Protein AF-0000000074056941 (afdb_homodimer)

InterPro domains:
  IPR025751 RsbT co-antagonist protein RsbRD, N-terminal domain [PF14361] (13-149)

Foldseek 3Di:
DDLLVLLVVCLVVLLVVLLVVLVVLDDCVCVVVVVCLVVCVPRLLSVLSSLLSNLLSCQLSVHDDDPVSNLVSLLSNLLVLLPDPDDLCSSLVSLCVSVVVCCVRRCVVCVVVVNNVSSVSSVVSSVVSSVSSVVSSVVSVVVVVVVVVVVVVVVVVVVVVVVVVVVVPPPVVD/DDLLVLLVVCLVVLLVVLLVVLVVLDDCVCVVVCVCLVVCVPRLLNVLSSLLSNLLSCQLSVHDDDPVSNLVSLLSNLLVLLPDPDDPCSSLVSLCVSVVVCCVRRCVVCVVVVNNVSSVSSVVSSVVSSVSSVVSSVVSVVVVVVVVVVVVVVVVVVVVVVVVVVVVPPPVVD

Solvent-accessible surface area (backbone atoms only — not comparable to full-atom values): 18714 Å² total; per-residue (Å²): 129,58,69,59,55,54,45,60,75,42,39,70,60,49,35,51,52,39,45,51,55,53,58,66,72,51,61,59,85,47,38,62,52,52,66,48,43,82,43,36,89,73,32,70,67,48,42,36,45,50,52,26,33,53,45,49,48,38,51,27,56,64,47,94,63,57,66,68,57,46,51,52,36,45,41,58,38,35,46,58,36,53,75,43,94,48,51,54,33,65,51,54,45,54,64,60,57,42,52,65,48,43,53,69,74,42,41,62,63,31,47,75,70,71,34,49,66,62,50,54,49,25,55,51,40,44,53,52,50,47,31,51,44,47,37,47,29,51,51,49,50,48,51,53,51,49,51,52,47,50,52,54,49,54,57,45,51,53,50,51,53,53,41,52,58,65,69,64,52,83,66,72,84,107,131,55,70,58,55,53,45,60,75,42,39,70,62,50,35,50,53,39,44,50,55,52,56,64,71,50,61,60,87,48,36,63,53,53,65,47,42,82,44,34,90,74,31,71,67,48,43,36,44,51,51,26,33,51,45,50,49,39,50,26,57,64,46,95,63,57,64,67,57,47,50,52,36,44,42,57,37,36,48,57,37,57,74,43,95,49,52,61,35,66,49,56,47,55,65,61,56,43,50,64,48,43,53,70,74,42,39,62,63,31,46,75,70,70,35,48,66,62,49,54,50,26,56,52,40,44,52,52,51,50,30,52,45,43,37,46,28,51,51,48,52,49,51,54,52,49,50,52,46,49,50,53,48,53,58,45,51,54,50,50,52,53,41,53,59,63,69,67,53,82,65,71,84,108

Nearest PDB structures (foldseek):
  7uwa-assembly1_h  TM=2.437E-01  e=2.218E+00  Citrus x limon
  8ipr-assembly2_D  TM=3.481E-01  e=8.243E+00  Mycolicibacterium smegmatis
  8ipr-assembly2_D  TM=3.407E-01  e=5.959E+00  Mycolicibacterium smegmatis
  7uwa-assembly1_h  TM=2.431E-01  e=2.883E+00  Citrus x limon

Organism: NCBI:txid44742

Secondary structure (DSSP, 8-state):
--HHHHHHHTHHHHHHHHHHHHHTTS-GGGHHHHHGGG-GGG-HHHHHHHHHHHHHHHHHHT----HHHHHHHHHHHHHHHHTTT--HHHHHGGGGGHHHHHHHHTHHHHHHTT-HHHHHHHHHHHHHHHHHHHHHHHHHHHHHHHHHHHHHHHHHHHHHHHHHHHHS-SGGG-/--HHHHHHHTHHHHHHHHHHHHHTTS-GGGHHHHHGGG-GGG-HHHHHHHHHHHHHHHHHTT----HHHHHHHHHHHHHHHHTSS--HHHHHGGGGGHHHHHHHHTHHHHHHTT-HHHHHHHHHHHHHHHHHHHHHHHHHHHHHHHHHHHHHHHHHHHHHHHHHHHHS-SGGG-

Radius of gyration: 26.07 Å; Cα contacts (8 Å, |Δi|>4): 289; chains: 2; bounding box: 62×93×64 Å

Structure (mmCIF, N/CA/C/O backbone):
data_AF-0000000074056941-model_v1
#
loop_
_entity.id
_entity.type
_entity.pdbx_description
1 polymer 'RsbT co-antagonist protein RsbRD N-terminal domain-containing protein'
#
loop_
_atom_site.group_PDB
_atom_site.id
_atom_site.type_symbol
_atom_site.label_atom_id
_atom_site.label_alt_id
_atom_site.label_comp_id
_atom_site.label_asym_id
_atom_site.label_entity_id
_atom_site.label_seq_id
_atom_site.pdbx_PDB_ins_code
_atom_site.Cartn_x
_atom_site.Cartn_y
_atom_site.Cartn_z
_atom_site.occupancy
_atom_site.B_iso_or_equiv
_atom_site.auth_seq_id
_atom_site.auth_comp_id
_atom_site.auth_asym_id
_atom_site.auth_atom_id
_atom_site.pdbx_PDB_model_num
ATOM 1 N N . MET A 1 1 ? -10.852 -21.828 -23.969 1 82.88 1 MET A N 1
ATOM 2 C CA . MET A 1 1 ? -11.047 -20.453 -23.531 1 82.88 1 MET A CA 1
ATOM 3 C C . MET A 1 1 ? -9.711 -19.781 -23.234 1 82.88 1 MET A C 1
ATOM 5 O O . MET A 1 1 ? -8.805 -20.406 -22.688 1 82.88 1 MET A O 1
ATOM 9 N N . ASN A 1 2 ? -9.578 -18.531 -23.812 1 91.25 2 ASN A N 1
ATOM 10 C CA . ASN A 1 2 ? -8.352 -17.828 -23.438 1 91.25 2 ASN A CA 1
ATOM 11 C C . ASN A 1 2 ? -8.477 -17.188 -22.062 1 91.25 2 ASN A C 1
ATOM 13 O O . ASN A 1 2 ? -9.539 -17.25 -21.438 1 91.25 2 ASN A O 1
ATOM 17 N N . ALA A 1 3 ? -7.461 -16.812 -21.5 1 95 3 ALA A N 1
ATOM 18 C CA . ALA A 1 3 ? -7.414 -16.312 -20.125 1 95 3 ALA A CA 1
ATOM 19 C C . ALA A 1 3 ? -8.445 -15.211 -19.891 1 95 3 ALA A C 1
ATOM 21 O O . ALA A 1 3 ? -9.148 -15.211 -18.891 1 95 3 ALA A O 1
ATOM 22 N N . GLN A 1 4 ? -8.602 -14.32 -20.859 1 94.75 4 GLN A N 1
ATOM 23 C CA . GLN A 1 4 ? -9.523 -13.203 -20.734 1 94.75 4 GLN A CA 1
ATOM 24 C C . GLN A 1 4 ? -10.969 -13.688 -20.625 1 94.75 4 GLN A C 1
ATOM 26 O O . GLN A 1 4 ? -11.766 -13.125 -19.859 1 94.75 4 GLN A O 1
ATOM 31 N N . GLU A 1 5 ? -11.273 -14.672 -21.406 1 96 5 GLU A N 1
ATOM 32 C CA . GLU A 1 5 ? -12.617 -15.242 -21.375 1 96 5 GLU A CA 1
ATOM 33 C C . GLU A 1 5 ? -12.914 -15.891 -20.016 1 96 5 GLU A C 1
ATOM 35 O O . GLU A 1 5 ? -14.031 -15.812 -19.516 1 96 5 GLU A O 1
ATOM 40 N N . ILE A 1 6 ? -11.906 -16.531 -19.469 1 97.19 6 ILE A N 1
ATOM 41 C CA . ILE A 1 6 ? -12.062 -17.156 -18.156 1 97.19 6 ILE A CA 1
ATOM 42 C C . ILE A 1 6 ? -12.305 -16.078 -17.109 1 97.19 6 ILE A C 1
ATOM 44 O O . ILE A 1 6 ? -13.219 -16.203 -16.281 1 97.19 6 ILE A O 1
ATOM 48 N N . PHE A 1 7 ? -11.531 -14.969 -17.156 1 98.12 7 PHE A N 1
ATOM 49 C CA . PHE A 1 7 ? -11.742 -13.852 -16.234 1 98.12 7 PHE A CA 1
ATOM 50 C C . PHE A 1 7 ? -13.141 -13.273 -16.406 1 98.12 7 PHE A C 1
ATOM 52 O O . PHE A 1 7 ? -13.836 -13.016 -15.414 1 98.12 7 PHE A O 1
ATOM 59 N N . ARG A 1 8 ? -13.578 -13.109 -17.641 1 97.19 8 ARG A N 1
ATOM 60 C CA . ARG A 1 8 ? -14.891 -12.523 -17.906 1 97.19 8 ARG A CA 1
ATOM 61 C C . ARG A 1 8 ? -16.016 -13.398 -17.359 1 97.19 8 ARG A C 1
ATOM 63 O O . ARG A 1 8 ? -16.984 -12.898 -16.812 1 97.19 8 ARG A O 1
ATOM 70 N N . SER A 1 9 ? -15.867 -14.703 -17.484 1 97.44 9 SER A N 1
ATOM 71 C CA . SER A 1 9 ? -16.922 -15.633 -17.078 1 97.44 9 SER A CA 1
ATOM 72 C C . SER A 1 9 ? -17.062 -15.672 -15.57 1 97.44 9 SER A C 1
ATOM 74 O O . SER A 1 9 ? -18.094 -16.125 -15.047 1 97.44 9 SER A O 1
ATOM 76 N N . ARG A 1 10 ? -16.016 -15.18 -14.82 1 97.88 10 ARG A N 1
ATOM 77 C CA . ARG A 1 10 ? -16.047 -15.266 -13.359 1 97.88 10 ARG A CA 1
ATOM 78 C C . ARG A 1 10 ? -16.281 -13.891 -12.742 1 97.88 10 ARG A C 1
ATOM 80 O O . ARG A 1 10 ? -16.328 -13.75 -11.516 1 97.88 10 ARG A O 1
ATOM 87 N N . LYS A 1 11 ? -16.531 -12.891 -13.555 1 97.88 11 LYS A N 1
ATOM 88 C CA . LYS A 1 11 ? -16.594 -11.508 -13.086 1 97.88 11 LYS A CA 1
ATOM 89 C C . LYS A 1 11 ? -17.703 -11.32 -12.062 1 97.88 11 LYS A C 1
ATOM 91 O O . LYS A 1 11 ? -17.469 -10.836 -10.953 1 97.88 11 LYS A O 1
ATOM 96 N N . ASN A 1 12 ? -18.906 -11.688 -12.414 1 97.81 12 ASN A N 1
ATOM 97 C CA . ASN A 1 12 ? -20.031 -11.438 -11.539 1 97.81 12 ASN A CA 1
ATOM 98 C C . ASN A 1 12 ? -19.844 -12.094 -10.172 1 97.81 12 ASN A C 1
ATOM 100 O O . ASN A 1 12 ? -20.141 -11.492 -9.141 1 97.81 12 ASN A O 1
ATOM 104 N N . ASP A 1 13 ? -19.344 -13.273 -10.219 1 97.94 13 ASP A N 1
ATOM 105 C CA . ASP A 1 13 ? -19.156 -14.023 -8.984 1 97.94 13 ASP A CA 1
ATOM 106 C C . ASP A 1 13 ? -18.078 -13.383 -8.117 1 97.94 13 ASP A C 1
ATOM 108 O O . ASP A 1 13 ? -18.297 -13.133 -6.926 1 97.94 13 ASP A O 1
ATOM 112 N N . VAL A 1 14 ? -16.891 -13.055 -8.688 1 98.25 14 VAL A N 1
ATOM 113 C CA . VAL A 1 14 ? -15.766 -12.5 -7.938 1 98.25 14 VAL A CA 1
ATOM 114 C C . VAL A 1 14 ? -16.109 -11.102 -7.441 1 98.25 14 VAL A C 1
ATOM 116 O O . VAL A 1 14 ? -15.812 -10.75 -6.297 1 98.25 14 VAL A O 1
ATOM 119 N N . VAL A 1 15 ? -16.812 -10.32 -8.258 1 98.06 15 VAL A N 1
ATOM 120 C CA . VAL A 1 15 ? -17.188 -8.961 -7.891 1 98.06 15 VAL A CA 1
ATOM 121 C C . VAL A 1 15 ? -18.172 -8.992 -6.723 1 98.06 15 VAL A C 1
ATOM 123 O O . VAL A 1 15 ? -18.047 -8.219 -5.766 1 98.06 15 VAL A O 1
ATOM 126 N N . ARG A 1 16 ? -19.141 -9.852 -6.773 1 97 16 ARG A N 1
ATOM 127 C CA . ARG A 1 16 ? -20.109 -9.992 -5.699 1 97 16 ARG A CA 1
ATOM 128 C C . ARG A 1 16 ? -19.438 -10.406 -4.398 1 97 16 ARG A C 1
ATOM 130 O O . ARG A 1 16 ? -19.656 -9.789 -3.352 1 97 16 ARG A O 1
ATOM 137 N N . LEU A 1 17 ? -18.578 -11.414 -4.441 1 97.44 17 LEU A N 1
ATOM 138 C CA . LEU A 1 17 ? -17.922 -11.953 -3.254 1 97.44 17 LEU A CA 1
ATOM 139 C C . LEU A 1 17 ? -16.969 -10.938 -2.652 1 97.44 17 LEU A C 1
ATOM 141 O O . LEU A 1 17 ? -16.859 -10.828 -1.43 1 97.44 17 LEU A O 1
ATOM 145 N N . TRP A 1 18 ? -16.281 -10.211 -3.486 1 97.88 18 TRP A N 1
ATOM 146 C CA . TRP A 1 18 ? -15.375 -9.18 -2.994 1 97.88 18 TRP A CA 1
ATOM 147 C C . TRP A 1 18 ? -16.141 -8.062 -2.301 1 97.88 18 TRP A C 1
ATOM 149 O O . TRP A 1 18 ? -15.742 -7.586 -1.238 1 97.88 18 TRP A O 1
ATOM 159 N N . THR A 1 19 ? -17.281 -7.645 -2.947 1 95.75 19 THR A N 1
ATOM 160 C CA . THR A 1 19 ? -18.109 -6.605 -2.355 1 95.75 19 THR A CA 1
ATOM 161 C C . THR A 1 19 ? -18.609 -7.031 -0.976 1 95.75 19 THR A C 1
ATOM 163 O O . THR A 1 19 ? -18.562 -6.246 -0.026 1 95.75 19 THR A O 1
ATOM 166 N N . GLU A 1 20 ? -18.984 -8.258 -0.867 1 93.44 20 GLU A N 1
ATOM 167 C CA . GLU A 1 20 ? -19.438 -8.797 0.412 1 93.44 20 GLU A CA 1
ATOM 168 C C . GLU A 1 20 ? -18.297 -8.828 1.429 1 93.44 20 GLU A C 1
ATOM 170 O O . GLU A 1 20 ? -18.5 -8.531 2.607 1 93.44 20 GLU A O 1
ATOM 175 N N . ALA A 1 21 ? -17.094 -9.211 0.991 1 94.75 21 ALA A N 1
ATOM 176 C CA . ALA A 1 21 ? -15.93 -9.234 1.868 1 94.75 21 ALA A CA 1
ATOM 177 C C . ALA A 1 21 ? -15.609 -7.84 2.391 1 94.75 21 ALA A C 1
ATOM 179 O O . ALA A 1 21 ? -15.273 -7.672 3.564 1 94.75 21 ALA A O 1
ATOM 180 N N . VAL A 1 22 ? -15.742 -6.824 1.522 1 94.5 22 VAL A N 1
ATOM 181 C CA . VAL A 1 22 ? -15.477 -5.441 1.91 1 94.5 22 VAL A CA 1
ATOM 182 C C . VAL A 1 22 ? -16.516 -4.98 2.93 1 94.5 22 VAL A C 1
ATOM 184 O O . VAL A 1 22 ? -16.172 -4.355 3.936 1 94.5 22 VAL A O 1
ATOM 187 N N . TYR A 1 23 ? -17.781 -5.34 2.684 1 89.31 23 TYR A N 1
ATOM 188 C CA . TYR A 1 23 ? -18.844 -4.973 3.613 1 89.31 23 TYR A CA 1
ATOM 189 C C . TYR A 1 23 ? -18.578 -5.559 4.996 1 89.31 23 TYR A C 1
ATOM 191 O O . TYR A 1 23 ? -18.891 -4.938 6.012 1 89.31 23 TYR A O 1
ATOM 199 N N . SER A 1 24 ? -18 -6.672 5.031 1 90.12 24 SER A N 1
ATOM 200 C CA . SER A 1 24 ? -17.766 -7.379 6.289 1 90.12 24 SER A CA 1
ATOM 201 C C . SER A 1 24 ? -16.688 -6.707 7.117 1 90.12 24 SER A C 1
ATOM 203 O O . SER A 1 24 ? -16.484 -7.043 8.289 1 90.12 24 SER A O 1
ATOM 205 N N . THR A 1 25 ? -15.938 -5.793 6.562 1 90.19 25 THR A N 1
ATOM 206 C CA . THR A 1 25 ? -14.898 -5.094 7.305 1 90.19 25 THR A CA 1
ATOM 207 C C . THR A 1 25 ? -15.492 -3.977 8.156 1 90.19 25 THR A C 1
ATOM 209 O O . THR A 1 25 ? -14.82 -3.436 9.039 1 90.19 25 THR A O 1
ATOM 212 N N . TYR A 1 26 ? -16.703 -3.594 7.883 1 82.75 26 TYR A N 1
ATOM 213 C CA . TYR A 1 26 ? -17.359 -2.551 8.656 1 82.75 26 TYR A CA 1
ATOM 214 C C . TYR A 1 26 ? -18 -3.123 9.922 1 82.75 26 TYR A C 1
ATOM 216 O O . TYR A 1 26 ? -18.531 -4.238 9.906 1 82.75 26 TYR A O 1
ATOM 224 N N . PRO A 1 27 ? -17.75 -2.316 11.094 1 74.81 27 PRO A N 1
ATOM 225 C CA . PRO A 1 27 ? -18.344 -2.799 12.344 1 74.81 27 PRO A CA 1
ATOM 226 C C . PRO A 1 27 ? -19.844 -3.018 12.242 1 74.81 27 PRO A C 1
ATOM 228 O O . PRO A 1 27 ? -20.516 -2.406 11.398 1 74.81 27 PRO A O 1
ATOM 231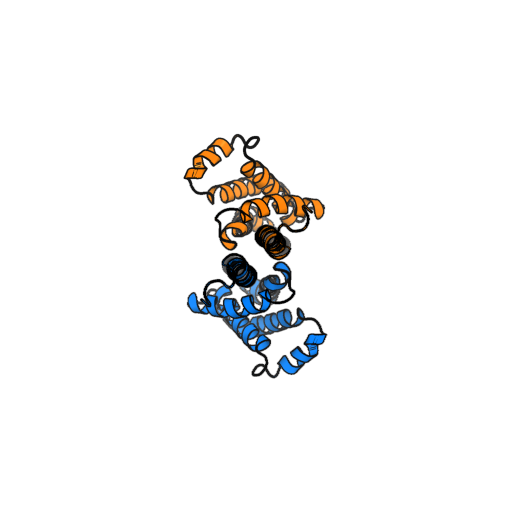 N N . PHE A 1 28 ? -20.281 -4.031 12.977 1 61.84 28 PHE A N 1
ATOM 232 C CA . PHE A 1 28 ? -21.641 -4.535 13.031 1 61.84 28 PHE A CA 1
ATOM 233 C C . PHE A 1 28 ? -22.641 -3.387 13.18 1 61.84 28 PHE A C 1
ATOM 235 O O . PHE A 1 28 ? -23.719 -3.404 12.578 1 61.84 28 PHE A O 1
ATOM 242 N N . GLU A 1 29 ? -22.312 -2.564 14.109 1 56.53 29 GLU A N 1
ATOM 243 C CA . GLU A 1 29 ? -23.281 -1.48 14.258 1 56.53 29 GLU A CA 1
ATOM 244 C C . GLU A 1 29 ? -23.594 -0.842 12.914 1 56.53 29 GLU A C 1
ATOM 246 O O . GLU A 1 29 ? -24.703 -0.327 12.711 1 56.53 29 GLU A O 1
ATOM 251 N N . THR A 1 30 ? -22.719 -1.033 12.07 1 53.66 30 THR A N 1
ATOM 252 C CA . THR A 1 30 ? -22.969 -0.611 10.695 1 53.66 30 THR A CA 1
ATOM 253 C C . THR A 1 30 ? -23.75 -1.676 9.938 1 53.66 30 THR A C 1
ATOM 255 O O . THR A 1 30 ? -24.062 -1.498 8.758 1 53.66 30 THR A O 1
ATOM 258 N N . THR A 1 31 ? -23.844 -2.814 10.656 1 51.53 31 THR A N 1
ATOM 259 C CA . THR A 1 31 ? -24.625 -3.934 10.148 1 51.53 31 THR A CA 1
ATOM 260 C C . THR A 1 31 ? -26.016 -3.471 9.727 1 51.53 31 THR A C 1
ATOM 262 O O . THR A 1 31 ? -26.562 -3.949 8.727 1 51.53 31 THR A O 1
ATOM 265 N N . GLY A 1 32 ? -26.562 -2.691 10.68 1 52.38 32 GLY A N 1
ATOM 266 C CA . GLY A 1 32 ? -27.797 -2.129 10.156 1 52.38 32 GLY A CA 1
ATOM 267 C C . GLY A 1 32 ? -27.656 -1.573 8.758 1 52.38 32 GLY A C 1
ATOM 268 O O . GLY A 1 32 ? -28.547 -1.716 7.926 1 52.38 32 GLY A O 1
ATOM 269 N N . PHE A 1 33 ? -26.609 -0.952 8.664 1 52.03 33 PHE A N 1
ATOM 270 C CA . PHE A 1 33 ? -26.281 -0.356 7.375 1 52.03 33 PHE A CA 1
ATOM 271 C C . PHE A 1 33 ? -26.297 -1.409 6.273 1 52.03 33 PHE A C 1
ATOM 273 O O . PHE A 1 33 ? -26.859 -1.187 5.203 1 52.03 33 PHE A O 1
ATOM 280 N N . LEU A 1 34 ? -25.641 -2.582 6.543 1 53.38 34 LEU A N 1
ATOM 281 C CA . LEU A 1 34 ? -25.516 -3.627 5.535 1 53.38 34 LEU A CA 1
ATOM 282 C C . LEU A 1 34 ? -26.875 -4.234 5.203 1 53.38 34 LEU A C 1
ATOM 284 O O . LEU A 1 34 ? -27.094 -4.672 4.074 1 53.38 34 LEU A O 1
ATOM 288 N N . ARG A 1 35 ? -27.625 -4.25 6.211 1 52.44 35 ARG A N 1
ATOM 289 C CA . ARG A 1 35 ? -28.984 -4.699 5.949 1 52.44 35 ARG A CA 1
ATOM 290 C C . ARG A 1 35 ? -29.672 -3.795 4.926 1 52.44 35 ARG A C 1
ATOM 292 O O . ARG A 1 35 ? -30.5 -4.258 4.137 1 52.44 35 ARG A O 1
ATOM 299 N N . THR A 1 36 ? -29.391 -2.535 5.129 1 51.84 36 THR A N 1
ATOM 300 C CA . THR A 1 36 ? -29.969 -1.641 4.133 1 51.84 36 THR A CA 1
ATOM 301 C C . THR A 1 36 ? -29.203 -1.726 2.818 1 51.84 36 THR A C 1
ATOM 303 O O . THR A 1 36 ? -29.516 -1.016 1.861 1 51.84 36 THR A O 1
ATOM 306 N N . LYS A 1 37 ? -28.156 -2.529 2.785 1 53 37 LYS A N 1
ATOM 307 C CA . LYS A 1 37 ? -27.219 -2.832 1.717 1 53 37 LYS A CA 1
ATOM 308 C C . LYS A 1 37 ? -27.938 -3.219 0.432 1 53 37 LYS A C 1
ATOM 310 O O . LYS A 1 37 ? -27.438 -2.969 -0.668 1 53 37 LYS A O 1
ATOM 315 N N . GLN A 1 38 ? -29.016 -3.941 0.673 1 52.5 38 GLN A N 1
ATOM 316 C CA . GLN A 1 38 ? -29.812 -4.355 -0.482 1 52.5 38 GLN A CA 1
ATOM 317 C C . GLN A 1 38 ? -30.453 -3.154 -1.17 1 52.5 38 GLN A C 1
ATOM 319 O O . GLN A 1 38 ? -30.906 -3.254 -2.312 1 52.5 38 GLN A O 1
ATOM 324 N N . ASP A 1 39 ? -30.469 -2.027 -0.376 1 51.78 39 ASP A N 1
ATOM 325 C CA . ASP A 1 39 ? -30.984 -0.842 -1.042 1 51.78 39 ASP A CA 1
ATOM 326 C C . ASP A 1 39 ? -29.859 0.044 -1.566 1 51.78 39 ASP A C 1
ATOM 328 O O . ASP A 1 39 ? -29.547 1.079 -0.974 1 51.78 39 ASP A O 1
ATOM 332 N N . ALA A 1 40 ? -28.984 -0.445 -2.314 1 52.78 40 ALA A N 1
ATOM 333 C CA . ALA A 1 40 ? -27.781 0.127 -2.904 1 52.78 40 ALA A CA 1
ATOM 334 C C . ALA A 1 40 ? -28 1.577 -3.322 1 52.78 40 ALA A C 1
ATOM 336 O O . ALA A 1 40 ? -27.094 2.398 -3.266 1 52.78 40 ALA A O 1
ATOM 337 N N . PHE A 1 41 ? -29.219 1.833 -3.689 1 57.72 41 PHE A N 1
ATOM 338 C CA . PHE A 1 41 ? -29.484 3.158 -4.238 1 57.72 41 PHE A CA 1
ATOM 339 C C . PHE A 1 41 ? -29.5 4.207 -3.135 1 57.72 41 PHE A C 1
ATOM 341 O O . PHE A 1 41 ? -29.281 5.391 -3.395 1 57.72 41 PHE A O 1
ATOM 348 N N . GLY A 1 42 ? -29.484 3.67 -2.008 1 63 42 GLY A N 1
ATOM 349 C CA . GLY A 1 42 ? -29.594 4.676 -0.965 1 63 42 GLY A CA 1
ATOM 350 C C . GLY A 1 42 ? -28.375 4.758 -0.082 1 63 42 GLY A C 1
ATOM 351 O O . GLY A 1 42 ? -28.266 5.652 0.76 1 63 42 GLY A O 1
ATOM 352 N N . ASN A 1 43 ? -27.469 3.934 -0.341 1 74.31 43 ASN A N 1
ATOM 353 C CA . ASN A 1 43 ? -26.312 3.947 0.541 1 74.31 43 ASN A CA 1
ATOM 354 C C . ASN A 1 43 ? -25.031 4.258 -0.226 1 74.31 43 ASN A C 1
ATOM 356 O O . ASN A 1 43 ? -24.531 3.414 -0.971 1 74.31 43 ASN A O 1
ATOM 360 N N . PRO A 1 44 ? -24.531 5.477 -0.097 1 77.44 44 PRO A N 1
ATOM 361 C CA . PRO A 1 44 ? -23.344 5.91 -0.83 1 77.44 44 PRO A CA 1
ATOM 362 C C . PRO A 1 44 ? -22.172 4.945 -0.666 1 77.44 44 PRO A C 1
ATOM 364 O O . PRO A 1 44 ? -21.422 4.711 -1.619 1 77.44 44 PRO A O 1
ATOM 367 N N . VAL A 1 45 ? -22.031 4.32 0.413 1 81.12 45 VAL A N 1
ATOM 368 C CA . VAL A 1 45 ? -20.953 3.373 0.662 1 81.12 45 VAL A CA 1
ATOM 369 C C . VAL A 1 45 ? -21.125 2.137 -0.216 1 81.12 45 VAL A C 1
ATOM 371 O O . VAL A 1 45 ? -20.172 1.659 -0.832 1 81.12 45 VAL A O 1
ATOM 374 N N . ALA A 1 46 ? -22.344 1.723 -0.275 1 82.75 46 ALA A N 1
ATOM 375 C CA . ALA A 1 46 ? -22.656 0.537 -1.072 1 82.75 46 ALA A CA 1
ATOM 376 C C . ALA A 1 46 ? -22.422 0.801 -2.557 1 82.75 46 ALA A C 1
ATOM 378 O O . ALA A 1 46 ? -21.812 -0.013 -3.254 1 82.75 46 ALA A O 1
ATOM 379 N N . ASN A 1 47 ? -22.875 1.939 -3.014 1 86.12 47 ASN A N 1
ATOM 380 C CA . ASN A 1 47 ? -22.75 2.285 -4.426 1 86.12 47 ASN A CA 1
ATOM 381 C C . ASN A 1 47 ? -21.281 2.457 -4.82 1 86.12 47 ASN A C 1
ATOM 383 O O . ASN A 1 47 ? -20.844 1.946 -5.855 1 86.12 47 ASN A O 1
ATOM 387 N N . MET A 1 48 ? -20.531 3.129 -4.035 1 88.88 48 MET A N 1
ATOM 388 C CA . MET A 1 48 ? -19.125 3.383 -4.332 1 88.88 48 MET A CA 1
ATOM 389 C C . MET A 1 48 ? -18.312 2.09 -4.281 1 88.88 48 MET A C 1
ATOM 391 O O . MET A 1 48 ? -17.391 1.896 -5.078 1 88.88 48 MET A O 1
ATOM 395 N N . THR A 1 49 ? -18.703 1.21 -3.348 1 92 49 THR A N 1
ATOM 396 C CA . THR A 1 49 ? -18 -0.064 -3.227 1 92 49 THR A CA 1
ATOM 397 C C . THR A 1 49 ? -18.266 -0.943 -4.445 1 92 49 THR A C 1
ATOM 399 O O . THR A 1 49 ? -17.328 -1.531 -5.008 1 92 49 THR A O 1
ATOM 402 N N . LYS A 1 50 ? -19.516 -0.984 -4.871 1 91.69 50 LYS A N 1
ATOM 403 C CA . LYS A 1 50 ? -19.891 -1.793 -6.031 1 91.69 50 LYS A CA 1
ATOM 404 C C . LYS A 1 50 ? -19.219 -1.27 -7.301 1 91.69 50 LYS A C 1
ATOM 406 O O . LYS A 1 50 ? -18.703 -2.049 -8.109 1 91.69 50 LYS A O 1
ATOM 411 N N . GLU A 1 51 ? -19.25 0.011 -7.422 1 92.88 51 GLU A N 1
ATOM 412 C CA . GLU A 1 51 ? -18.578 0.623 -8.57 1 92.88 51 GLU A CA 1
ATOM 413 C C . GLU A 1 51 ? -17.094 0.314 -8.562 1 92.88 51 GLU A C 1
ATOM 415 O O . GLU A 1 51 ? -16.516 -0.038 -9.602 1 92.88 51 GLU A O 1
ATOM 420 N N . ALA A 1 52 ? -16.453 0.46 -7.48 1 95.44 52 ALA A N 1
ATOM 421 C CA . ALA A 1 52 ? -15.031 0.169 -7.344 1 95.44 52 ALA A CA 1
ATOM 422 C C . ALA A 1 52 ? -14.742 -1.302 -7.633 1 95.44 52 ALA A C 1
ATOM 424 O O . ALA A 1 52 ? -13.758 -1.627 -8.297 1 95.44 52 ALA A O 1
ATOM 425 N N . ALA A 1 53 ? -15.633 -2.168 -7.199 1 96.75 53 ALA A N 1
ATOM 426 C CA . ALA A 1 53 ? -15.438 -3.605 -7.367 1 96.75 53 ALA A CA 1
ATOM 427 C C . ALA A 1 53 ? -15.375 -3.98 -8.844 1 96.75 53 ALA A C 1
ATOM 429 O O . ALA A 1 53 ? -14.469 -4.707 -9.273 1 96.75 53 ALA A O 1
ATOM 430 N N . GLY A 1 54 ? -16.328 -3.512 -9.594 1 96.38 54 GLY A N 1
ATOM 431 C CA . GLY A 1 54 ? -16.359 -3.811 -11.023 1 96.38 54 GLY A CA 1
ATOM 432 C C . GLY A 1 54 ? -15.148 -3.285 -11.766 1 96.38 54 GLY A C 1
ATOM 433 O O . GLY A 1 54 ? -14.547 -4.004 -12.562 1 96.38 54 GLY A O 1
ATOM 434 N N . THR A 1 55 ? -14.828 -2.09 -11.477 1 96 55 THR A N 1
ATOM 435 C CA . THR A 1 55 ? -13.711 -1.439 -12.156 1 96 55 THR A CA 1
ATOM 436 C C . THR A 1 55 ? -12.391 -2.092 -11.766 1 96 55 THR A C 1
ATOM 438 O O . THR A 1 55 ? -11.523 -2.309 -12.609 1 96 55 THR A O 1
ATOM 441 N N . LEU A 1 56 ? -12.227 -2.375 -10.508 1 96.75 56 LEU A N 1
ATOM 442 C CA . LEU A 1 56 ? -11.039 -3.057 -10.008 1 96.75 56 LEU A CA 1
ATOM 443 C C . LEU A 1 56 ? -10.867 -4.41 -10.688 1 96.75 56 LEU A C 1
ATOM 445 O O . LEU A 1 56 ? -9.773 -4.734 -11.164 1 96.75 56 LEU A O 1
ATOM 449 N N . TYR A 1 57 ? -11.961 -5.156 -10.758 1 98.12 57 TYR A N 1
ATOM 450 C CA . TYR A 1 57 ? -11.898 -6.484 -11.367 1 98.12 57 TYR A CA 1
ATOM 451 C C . TYR A 1 57 ? -11.5 -6.391 -12.836 1 98.12 57 TYR A C 1
ATOM 453 O O . TYR A 1 57 ? -10.664 -7.156 -13.312 1 98.12 57 TYR A O 1
ATOM 461 N N . ASP A 1 58 ? -12.117 -5.465 -13.531 1 97.62 58 ASP A N 1
ATOM 462 C CA . ASP A 1 58 ? -11.812 -5.305 -14.953 1 97.62 58 ASP A CA 1
ATOM 463 C C . ASP A 1 58 ? -10.336 -4.969 -15.164 1 97.62 58 ASP A C 1
ATOM 465 O O . ASP A 1 58 ? -9.695 -5.516 -16.062 1 97.62 58 ASP A O 1
ATOM 469 N N . ALA A 1 59 ? -9.828 -4.098 -14.352 1 96.81 59 ALA A N 1
ATOM 470 C CA . ALA A 1 59 ? -8.414 -3.727 -14.445 1 96.81 59 ALA A CA 1
ATOM 471 C C . ALA A 1 59 ? -7.516 -4.918 -14.141 1 96.81 59 ALA A C 1
ATOM 473 O O . ALA A 1 59 ? -6.539 -5.168 -14.852 1 96.81 59 ALA A O 1
ATOM 474 N N . VAL A 1 60 ? -7.875 -5.68 -13.125 1 97.56 60 VAL A N 1
ATOM 475 C CA . VAL A 1 60 ? -7.109 -6.855 -12.727 1 97.56 60 VAL A CA 1
ATOM 476 C C . VAL A 1 60 ? -7.129 -7.891 -13.844 1 97.56 60 VAL A C 1
ATOM 478 O O . VAL A 1 60 ? -6.113 -8.531 -14.133 1 97.56 60 VAL A O 1
ATOM 481 N N . ALA A 1 61 ? -8.273 -8.008 -14.516 1 97.5 61 ALA A N 1
ATOM 482 C CA . ALA A 1 61 ? -8.477 -8.992 -15.578 1 97.5 61 ALA A CA 1
ATOM 483 C C . ALA A 1 61 ? -7.773 -8.57 -16.859 1 97.5 61 ALA A C 1
ATOM 485 O O . ALA A 1 61 ? -7.695 -9.344 -17.812 1 97.5 61 ALA A O 1
ATOM 486 N N . GLY A 1 62 ? -7.289 -7.363 -16.891 1 95.44 62 GLY A N 1
ATOM 487 C CA . GLY A 1 62 ? -6.574 -6.891 -18.062 1 95.44 62 GLY A CA 1
ATOM 488 C C . GLY A 1 62 ? -7.488 -6.34 -19.125 1 95.44 62 GLY A C 1
ATOM 489 O O . GLY A 1 62 ? -7.121 -6.301 -20.312 1 95.44 62 GLY A O 1
ATOM 490 N N . GLU A 1 63 ? -8.68 -5.992 -18.688 1 94 63 GLU A N 1
ATOM 491 C CA . GLU A 1 63 ? -9.586 -5.348 -19.625 1 94 63 GLU A CA 1
ATOM 492 C C . GLU A 1 63 ? -9.102 -3.949 -20 1 94 63 GLU A C 1
ATOM 494 O O . GLU A 1 63 ? -8.398 -3.307 -19.203 1 94 63 GLU A O 1
ATOM 499 N N . GLU A 1 64 ? -9.43 -3.607 -21.188 1 89.69 64 GLU A N 1
ATOM 500 C CA . GLU A 1 64 ? -9.094 -2.248 -21.609 1 89.69 64 GLU A CA 1
ATOM 501 C C . GLU A 1 64 ? -10.055 -1.231 -20.984 1 89.69 64 GLU A C 1
ATOM 503 O O . GLU A 1 64 ? -11.148 -1.01 -21.516 1 89.69 64 GLU A O 1
ATOM 508 N N . VAL A 1 65 ? -9.688 -0.751 -19.875 1 87.56 65 VAL A N 1
ATOM 509 C CA . VAL A 1 65 ? -10.445 0.295 -19.203 1 87.56 65 VAL A CA 1
ATOM 510 C C . VAL A 1 65 ? -9.656 1.602 -19.219 1 87.56 65 VAL A C 1
ATOM 512 O O . VAL A 1 65 ? -8.43 1.594 -19.094 1 87.56 65 VAL A O 1
ATOM 515 N N . GLU A 1 66 ? -10.359 2.654 -19.5 1 90.62 66 GLU A N 1
ATOM 516 C CA . GLU A 1 66 ? -9.711 3.961 -19.453 1 90.62 66 GLU A CA 1
ATOM 517 C C . GLU A 1 66 ? -9.109 4.223 -18.078 1 90.62 66 GLU A C 1
ATOM 519 O O . GLU A 1 66 ? -9.773 4.043 -17.047 1 90.62 66 GLU A O 1
ATOM 524 N N . VAL A 1 67 ? -7.891 4.617 -18.109 1 87.19 67 VAL A N 1
ATOM 525 C CA . VAL A 1 67 ? -7.148 4.871 -16.875 1 87.19 67 VAL A CA 1
ATOM 526 C C . VAL A 1 67 ? -7.914 5.863 -16 1 87.19 67 VAL A C 1
ATOM 528 O O . VAL A 1 67 ? -8 5.688 -14.781 1 87.19 67 VAL A O 1
ATOM 531 N N . ALA A 1 68 ? -8.461 6.867 -16.672 1 90.88 68 ALA A N 1
ATOM 532 C CA . ALA A 1 68 ? -9.219 7.887 -15.938 1 90.88 68 ALA A CA 1
ATOM 533 C C . ALA A 1 68 ? -10.422 7.273 -15.227 1 90.88 68 ALA A C 1
ATOM 535 O O . ALA A 1 68 ? -10.766 7.688 -14.117 1 90.88 68 ALA A O 1
ATOM 536 N N . THR A 1 69 ? -11.031 6.324 -15.898 1 91.62 69 THR A N 1
ATOM 537 C CA . THR A 1 69 ? -12.188 5.656 -15.312 1 91.62 69 THR A CA 1
ATOM 538 C C . THR A 1 69 ? -11.781 4.852 -14.086 1 91.62 69 THR A C 1
ATOM 540 O O . THR A 1 69 ? -12.453 4.906 -13.047 1 91.62 69 THR A O 1
ATOM 543 N N . VAL A 1 70 ? -10.734 4.133 -14.156 1 92.69 70 VAL A N 1
ATOM 544 C CA . VAL A 1 70 ? -10.227 3.334 -13.047 1 92.69 70 VAL A CA 1
ATOM 545 C C . VAL A 1 70 ? -9.859 4.246 -11.883 1 92.69 70 VAL A C 1
ATOM 547 O O . VAL A 1 70 ? -10.281 4.016 -10.742 1 92.69 70 VAL A O 1
ATOM 550 N N . LYS A 1 71 ? -9.141 5.285 -12.188 1 93.56 71 LYS A N 1
ATOM 551 C CA . LYS A 1 71 ? -8.688 6.223 -11.164 1 93.56 71 LYS A CA 1
ATOM 552 C C . LYS A 1 71 ? -9.867 6.863 -10.445 1 93.56 71 LYS A C 1
ATOM 554 O O . LYS A 1 71 ? -9.875 6.957 -9.219 1 93.56 71 LYS A O 1
ATOM 559 N N . ASN A 1 72 ? -10.891 7.277 -11.227 1 94.44 72 ASN A N 1
ATOM 560 C CA . ASN A 1 72 ? -12.047 7.945 -10.633 1 94.44 72 ASN A CA 1
ATOM 561 C C . ASN A 1 72 ? -12.812 7.016 -9.703 1 94.44 72 ASN A C 1
ATOM 563 O O . ASN A 1 72 ? -13.227 7.422 -8.609 1 94.44 72 ASN A O 1
ATOM 567 N N . ALA A 1 73 ? -13.047 5.828 -10.164 1 94 73 ALA A N 1
ATOM 568 C CA . ALA A 1 73 ? -13.766 4.859 -9.344 1 94 73 ALA A CA 1
ATOM 569 C C . ALA A 1 73 ? -13 4.555 -8.062 1 94 73 ALA A C 1
ATOM 571 O O . ALA A 1 73 ? -13.586 4.527 -6.973 1 94 73 ALA A O 1
ATOM 572 N N . LEU A 1 74 ? -11.711 4.383 -8.164 1 96 74 LEU A N 1
ATOM 573 C CA . LEU A 1 74 ? -10.883 4.082 -7.004 1 96 74 LEU A CA 1
ATOM 574 C C . LEU A 1 74 ? -10.789 5.285 -6.074 1 96 74 LEU A C 1
ATOM 576 O O . LEU A 1 74 ? -10.781 5.133 -4.852 1 96 74 LEU A O 1
ATOM 580 N N . GLU A 1 75 ? -10.75 6.418 -6.684 1 96.81 75 GLU A N 1
ATOM 581 C CA . GLU A 1 75 ? -10.617 7.633 -5.887 1 96.81 75 GLU A CA 1
ATOM 582 C C . GLU A 1 75 ? -11.812 7.816 -4.953 1 96.81 75 GLU A C 1
ATOM 584 O O . GLU A 1 75 ? -11.641 8.102 -3.768 1 96.81 75 GLU A O 1
ATOM 589 N N . ARG A 1 76 ? -12.984 7.66 -5.441 1 94.69 76 ARG A N 1
ATOM 590 C CA . ARG A 1 76 ? -14.18 7.816 -4.625 1 94.69 76 ARG A CA 1
ATOM 591 C C . ARG A 1 76 ? -14.211 6.793 -3.494 1 94.69 76 ARG A C 1
ATOM 593 O O . ARG A 1 76 ? -14.508 7.137 -2.348 1 94.69 76 ARG A O 1
ATOM 600 N N . PHE A 1 77 ? -13.906 5.645 -3.814 1 95.62 77 PHE A N 1
ATOM 601 C CA . PHE A 1 77 ? -13.93 4.551 -2.852 1 95.62 77 PHE A CA 1
ATOM 602 C C . PHE A 1 77 ? -12.844 4.738 -1.799 1 95.62 77 PHE A C 1
ATOM 604 O O . PHE A 1 77 ? -13.109 4.625 -0.6 1 95.62 77 PHE A O 1
ATOM 611 N N . VAL A 1 78 ? -11.578 5.086 -2.189 1 96.81 78 VAL A N 1
ATOM 612 C CA . VAL A 1 78 ? -10.422 5.188 -1.306 1 96.81 78 VAL A CA 1
ATOM 613 C C . VAL A 1 78 ? -10.555 6.414 -0.411 1 96.81 78 VAL A C 1
ATOM 615 O O . VAL A 1 78 ? -10.227 6.367 0.776 1 96.81 78 VAL A O 1
ATOM 618 N N . LYS A 1 79 ? -11.078 7.516 -0.985 1 94.81 79 LYS A N 1
ATOM 619 C CA . LYS A 1 79 ? -11.25 8.727 -0.192 1 94.81 79 LYS A CA 1
ATOM 620 C C . LYS A 1 79 ? -12.281 8.516 0.918 1 94.81 79 LYS A C 1
ATOM 622 O O . LYS A 1 79 ? -12.125 9.039 2.023 1 94.81 79 LYS A O 1
ATOM 627 N N . LEU A 1 80 ? -13.281 7.777 0.583 1 90.75 80 LEU A N 1
ATOM 628 C CA . LEU A 1 80 ? -14.266 7.426 1.602 1 90.75 80 LEU A CA 1
ATOM 629 C C . LEU A 1 80 ? -13.617 6.648 2.74 1 90.75 80 LEU A C 1
ATOM 631 O O . LEU A 1 80 ? -13.883 6.922 3.914 1 90.75 80 LEU A O 1
ATOM 635 N N . ARG A 1 81 ? -12.758 5.754 2.447 1 90.81 81 ARG A N 1
ATOM 636 C CA . ARG A 1 81 ? -12.109 4.926 3.461 1 90.81 81 ARG A CA 1
ATOM 637 C C . ARG A 1 81 ? -11.031 5.707 4.199 1 90.81 81 ARG A C 1
ATOM 639 O O . ARG A 1 81 ? -10.734 5.422 5.359 1 90.81 81 ARG A O 1
ATOM 646 N N . ALA A 1 82 ? -10.469 6.703 3.531 1 92.56 82 ALA A N 1
ATOM 647 C CA . ALA A 1 82 ? -9.391 7.5 4.109 1 92.56 82 ALA A CA 1
ATOM 648 C C . ALA A 1 82 ? -9.906 8.383 5.242 1 92.56 82 ALA A C 1
ATOM 650 O O . ALA A 1 82 ? -9.133 8.828 6.098 1 92.56 82 ALA A O 1
ATOM 651 N N . VAL A 1 83 ? -11.18 8.695 5.246 1 87.88 83 VAL A N 1
ATOM 652 C CA . VAL A 1 83 ? -11.719 9.617 6.246 1 87.88 83 VAL A CA 1
ATOM 653 C C . VAL A 1 83 ? -12.328 8.828 7.402 1 87.88 83 VAL A C 1
ATOM 655 O O . VAL A 1 83 ? -12.727 9.406 8.414 1 87.88 83 VAL A O 1
ATOM 658 N N . GLN A 1 84 ? -12.25 7.574 7.184 1 84.31 84 GLN A N 1
ATOM 659 C CA . GLN A 1 84 ? -12.789 6.711 8.234 1 84.31 84 GLN A CA 1
ATOM 660 C C . GLN A 1 84 ? -11.703 6.328 9.234 1 84.31 84 GLN A C 1
ATOM 662 O O . GLN A 1 84 ? -10.562 6.789 9.133 1 84.31 84 GLN A O 1
ATOM 667 N N . THR A 1 85 ? -12.047 5.559 10.234 1 83.75 85 THR A N 1
ATOM 668 C CA . THR A 1 85 ? -11.148 5.238 11.336 1 83.75 85 THR A CA 1
ATOM 669 C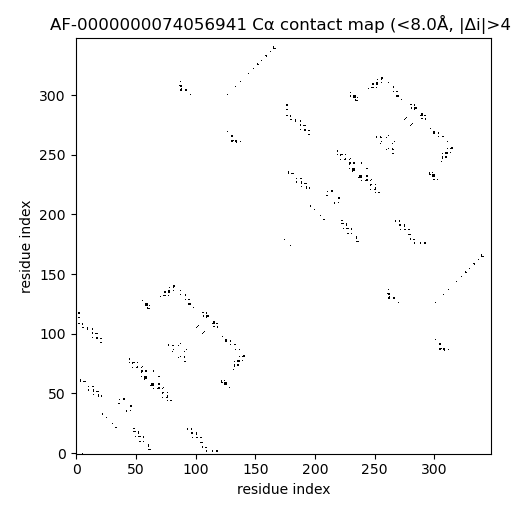 C . THR A 1 85 ? -10.273 4.039 10.984 1 83.75 85 THR A C 1
ATOM 671 O O . THR A 1 85 ? -9.664 3.43 11.867 1 83.75 85 THR A O 1
ATOM 674 N N . PHE A 1 86 ? -10.133 3.729 9.766 1 89.94 86 PHE A N 1
ATOM 675 C CA . PHE A 1 86 ? -9.273 2.633 9.328 1 89.94 86 PHE A CA 1
ATOM 676 C C . PHE A 1 86 ? -7.828 3.092 9.219 1 89.94 86 PHE A C 1
ATOM 678 O O . PHE A 1 86 ? -7.555 4.203 8.766 1 89.94 86 PHE A O 1
ATOM 685 N N . THR A 1 87 ? -6.961 2.193 9.703 1 94.81 87 THR A N 1
ATOM 686 C CA . THR A 1 87 ? -5.566 2.381 9.305 1 94.81 87 THR A CA 1
ATOM 687 C C . THR A 1 87 ? -5.402 2.172 7.801 1 94.81 87 THR A C 1
ATOM 689 O O . THR A 1 87 ? -6.277 1.599 7.145 1 94.81 87 THR A O 1
ATOM 692 N N . PRO A 1 88 ? -4.312 2.643 7.262 1 96.62 88 PRO A N 1
ATOM 693 C CA . PRO A 1 88 ? -4.078 2.416 5.832 1 96.62 88 PRO A CA 1
ATOM 694 C C . PRO A 1 88 ? -4.145 0.939 5.449 1 96.62 88 PRO A C 1
ATOM 696 O O . PRO A 1 88 ? -4.762 0.583 4.441 1 96.62 88 PRO A O 1
ATOM 699 N N . SER A 1 89 ? -3.568 0.053 6.27 1 97.12 89 SER A N 1
ATOM 700 C CA . SER A 1 89 ? -3.586 -1.374 5.965 1 97.12 89 SER A CA 1
ATOM 701 C C . SER A 1 89 ? -5.004 -1.93 6 1 97.12 89 SER A C 1
ATOM 703 O O . SER A 1 89 ? -5.363 -2.783 5.188 1 97.12 89 SER A O 1
ATOM 705 N N . GLN A 1 90 ? -5.816 -1.448 6.906 1 95.25 90 GLN A N 1
ATOM 706 C CA . GLN A 1 90 ? -7.211 -1.872 6.988 1 95.25 90 GLN A CA 1
ATOM 707 C C . GLN A 1 90 ? -8.023 -1.312 5.824 1 95.25 90 GLN A C 1
ATOM 709 O O . GLN A 1 90 ? -8.828 -2.027 5.223 1 95.25 90 GLN A O 1
ATOM 714 N N . GLY A 1 91 ? -7.82 -0.058 5.582 1 95.62 91 GLY A N 1
ATOM 715 C CA . GLY A 1 91 ? -8.578 0.613 4.539 1 95.62 91 GLY A CA 1
ATOM 716 C C . GLY A 1 91 ? -8.266 0.097 3.146 1 95.62 91 GLY A C 1
ATOM 717 O O . GLY A 1 91 ? -9.164 -0.049 2.314 1 95.62 91 GLY A O 1
ATOM 718 N N . LEU A 1 92 ? -7.008 -0.216 2.932 1 97.88 92 LEU A N 1
ATOM 719 C CA . LEU A 1 92 ? -6.582 -0.551 1.578 1 97.88 92 LEU A CA 1
ATOM 720 C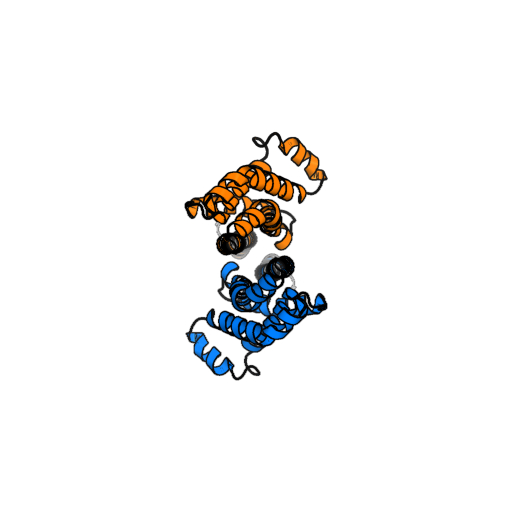 C . LEU A 1 92 ? -6.344 -2.051 1.439 1 97.88 92 LEU A C 1
ATOM 722 O O . LEU A 1 92 ? -6.266 -2.572 0.324 1 97.88 92 LEU A O 1
ATOM 726 N N . GLY A 1 93 ? -6.258 -2.783 2.6 1 98.06 93 GLY A N 1
ATOM 727 C CA . GLY A 1 93 ? -6.062 -4.223 2.564 1 98.06 93 GLY A CA 1
ATOM 728 C C . GLY A 1 93 ? -7.195 -4.965 1.876 1 98.06 93 GLY A C 1
ATOM 729 O O . GLY A 1 93 ? -7.023 -6.105 1.445 1 98.06 93 GLY A O 1
ATOM 730 N N . VAL A 1 94 ? -8.312 -4.324 1.704 1 97.5 94 VAL A N 1
ATOM 731 C CA . VAL A 1 94 ? -9.492 -4.934 1.097 1 97.5 94 VAL A CA 1
ATOM 732 C C . VAL A 1 94 ? -9.203 -5.266 -0.366 1 97.5 94 VAL A C 1
ATOM 734 O O . VAL A 1 94 ? -9.836 -6.152 -0.943 1 97.5 94 VAL A O 1
ATOM 737 N N . PHE A 1 95 ? -8.258 -4.566 -1.039 1 98.19 95 PHE A N 1
ATOM 738 C CA . PHE A 1 95 ? -7.879 -4.898 -2.408 1 98.19 95 PHE A CA 1
ATOM 739 C C . PHE A 1 95 ? -7.375 -6.332 -2.498 1 98.19 95 PHE A C 1
ATOM 741 O O . PHE A 1 95 ? -7.742 -7.07 -3.416 1 98.19 95 PHE A O 1
ATOM 748 N N . TYR A 1 96 ? -6.645 -6.762 -1.467 1 98.25 96 TYR A N 1
ATOM 749 C CA . TYR A 1 96 ? -6.012 -8.078 -1.485 1 98.25 96 TYR A CA 1
ATOM 750 C C . TYR A 1 96 ? -7.008 -9.164 -1.095 1 98.25 96 TYR A C 1
ATOM 752 O O . TYR A 1 96 ? -6.719 -10.352 -1.229 1 98.25 96 TYR A O 1
ATOM 760 N N . LEU A 1 97 ? -8.219 -8.758 -0.698 1 97.69 97 LEU A N 1
ATOM 761 C CA . LEU A 1 97 ? -9.273 -9.742 -0.476 1 97.69 97 LEU A CA 1
ATOM 762 C C . LEU A 1 97 ? -9.719 -10.367 -1.794 1 97.69 97 LEU A C 1
ATOM 764 O O . LEU A 1 97 ? -10.391 -11.398 -1.799 1 97.69 97 LEU A O 1
ATOM 768 N N . MET A 1 98 ? -9.297 -9.766 -2.895 1 98.19 98 MET A N 1
ATOM 769 C CA . MET A 1 98 ? -9.648 -10.312 -4.199 1 98.19 98 MET A CA 1
ATOM 770 C C . MET A 1 98 ? -8.781 -11.516 -4.535 1 98.19 98 MET A C 1
ATOM 772 O O . MET A 1 98 ? -9.203 -12.406 -5.273 1 98.19 98 MET A O 1
ATOM 776 N N . LYS A 1 99 ? -7.609 -11.562 -3.945 1 98 99 LYS A N 1
ATOM 777 C CA . LYS A 1 99 ? -6.629 -12.578 -4.32 1 98 99 LYS A CA 1
ATOM 778 C C . LYS A 1 99 ? -7.133 -13.977 -3.986 1 98 99 LYS A C 1
ATOM 780 O O . LYS A 1 99 ? -7.113 -14.867 -4.84 1 98 99 LYS A O 1
ATOM 785 N N . PRO A 1 100 ? -7.629 -14.242 -2.766 1 97.81 100 PRO A N 1
ATOM 786 C CA . PRO A 1 100 ? -8.133 -15.594 -2.496 1 97.81 100 PRO A CA 1
ATOM 787 C C . PRO A 1 100 ? -9.305 -15.977 -3.395 1 97.81 100 PRO A C 1
ATOM 789 O O . PRO A 1 100 ? -9.469 -17.156 -3.73 1 97.81 100 PRO A O 1
ATOM 792 N N . LEU A 1 101 ? -10.109 -15.023 -3.818 1 98.5 101 LEU A N 1
ATOM 793 C CA . LEU A 1 101 ? -11.234 -15.281 -4.711 1 98.5 101 LEU A CA 1
ATOM 794 C C . LEU A 1 101 ? -10.742 -15.688 -6.098 1 98.5 101 LEU A C 1
ATOM 796 O O . LEU A 1 101 ? -11.25 -16.641 -6.684 1 98.5 101 LEU A O 1
ATOM 800 N N . LEU A 1 102 ? -9.734 -15 -6.594 1 98.56 102 LEU A N 1
ATOM 801 C CA . LEU A 1 102 ? -9.148 -15.336 -7.883 1 98.56 102 LEU A CA 1
ATOM 802 C C . LEU A 1 102 ? -8.5 -16.719 -7.844 1 98.56 102 LEU A C 1
ATOM 804 O O . LEU A 1 102 ? -8.625 -17.484 -8.797 1 98.56 102 LEU A O 1
ATOM 808 N N . ARG A 1 103 ? -7.824 -16.984 -6.75 1 98.06 103 ARG A N 1
ATOM 809 C CA . ARG A 1 103 ? -7.117 -18.25 -6.617 1 98.06 103 ARG A CA 1
ATOM 810 C C . ARG A 1 103 ? -8.094 -19.422 -6.559 1 98.06 103 ARG A C 1
ATOM 812 O O . ARG A 1 103 ? -7.805 -20.5 -7.062 1 98.06 103 ARG A O 1
ATOM 819 N N . GLU A 1 104 ? -9.273 -19.188 -5.988 1 98.06 104 GLU A N 1
ATOM 820 C CA . GLU A 1 104 ? -10.289 -20.219 -5.875 1 98.06 104 GLU A CA 1
ATOM 821 C C . GLU A 1 104 ? -11.047 -20.391 -7.188 1 98.06 104 GLU A C 1
ATOM 823 O O . GLU A 1 104 ? -11.305 -21.516 -7.617 1 98.06 104 GLU A O 1
ATOM 828 N N . ARG A 1 105 ? -11.32 -19.281 -7.902 1 97.75 105 ARG A N 1
ATOM 829 C CA . ARG A 1 105 ? -12.297 -19.328 -8.977 1 97.75 105 ARG A CA 1
ATOM 830 C C . ARG A 1 105 ? -11.617 -19.344 -10.344 1 97.75 105 ARG A C 1
ATOM 832 O O . ARG A 1 105 ? -12.219 -19.75 -11.336 1 97.75 105 ARG A O 1
ATOM 839 N N . ILE A 1 106 ? -10.383 -18.891 -10.406 1 98.25 106 ILE A N 1
ATOM 840 C CA . ILE A 1 106 ? -9.805 -18.625 -11.711 1 98.25 106 ILE A CA 1
ATOM 841 C C . ILE A 1 106 ? -8.508 -19.422 -11.875 1 98.25 106 ILE A C 1
ATOM 843 O O . ILE A 1 106 ? -8.281 -20.047 -12.914 1 98.25 106 ILE A O 1
ATOM 847 N N . LEU A 1 107 ? -7.68 -19.516 -10.844 1 97.62 107 LEU A N 1
ATOM 848 C CA . LEU A 1 107 ? -6.34 -20.078 -10.914 1 97.62 107 LEU A CA 1
ATOM 849 C C . LEU A 1 107 ? -6.387 -21.531 -11.391 1 97.62 107 LEU A C 1
ATOM 851 O O . LEU A 1 107 ? -5.645 -21.906 -12.297 1 97.62 107 LEU A O 1
ATOM 855 N N . PRO A 1 108 ? -7.328 -22.422 -10.859 1 96.44 108 PRO A N 1
ATOM 856 C CA . PRO A 1 108 ? -7.32 -23.812 -11.297 1 96.44 108 PRO A CA 1
ATOM 857 C C . PRO A 1 108 ? -7.551 -23.984 -12.797 1 96.44 108 PRO A C 1
ATOM 859 O O . PRO A 1 108 ? -6.875 -24.766 -13.445 1 96.44 108 PRO A O 1
ATOM 862 N N . GLU A 1 109 ? -8.461 -23.156 -13.297 1 96.5 109 GLU A N 1
ATOM 863 C CA . GLU A 1 109 ? -8.781 -23.25 -14.719 1 96.5 109 GLU A CA 1
ATOM 864 C C . GLU A 1 109 ? -7.621 -22.734 -15.57 1 96.5 109 GLU A C 1
ATOM 866 O O . GLU A 1 109 ? -7.27 -23.359 -16.578 1 96.5 109 GLU A O 1
ATOM 871 N N . LEU A 1 110 ? -7.016 -21.641 -15.195 1 96.75 110 LEU A N 1
ATOM 872 C CA . LEU A 1 110 ? -5.895 -21.094 -15.953 1 96.75 110 LEU A CA 1
ATOM 873 C C . LEU A 1 110 ? -4.68 -22.016 -15.867 1 96.75 110 LEU A C 1
ATOM 875 O O . LEU A 1 110 ? -3.965 -22.203 -16.859 1 96.75 110 LEU A O 1
ATOM 879 N N . ALA A 1 111 ? -4.438 -22.578 -14.68 1 92.69 111 ALA A N 1
ATOM 880 C CA . ALA A 1 111 ? -3.32 -23.5 -14.5 1 92.69 111 ALA A CA 1
ATOM 881 C C . ALA A 1 111 ? -3.479 -24.734 -15.383 1 92.69 111 ALA A C 1
ATOM 883 O O . ALA A 1 111 ? -2.518 -25.188 -16.016 1 92.69 111 ALA A O 1
ATOM 884 N N . GLU A 1 112 ? -4.676 -25.25 -15.5 1 93.5 112 GLU A N 1
ATOM 885 C CA . GLU A 1 112 ? -4.969 -26.422 -16.328 1 93.5 112 GLU A CA 1
ATOM 886 C C . GLU A 1 112 ? -4.699 -26.125 -17.797 1 93.5 112 GLU A C 1
ATOM 888 O O . GLU A 1 112 ? -4.289 -27.016 -18.547 1 93.5 112 GLU A O 1
ATOM 893 N N . GLN A 1 113 ? -4.84 -24.891 -18.172 1 95.19 113 GLN A N 1
ATOM 894 C CA . GLN A 1 113 ? -4.672 -24.516 -19.562 1 95.19 113 GLN A CA 1
ATOM 895 C C . GLN A 1 113 ? -3.25 -24.031 -19.844 1 95.19 113 GLN A C 1
ATOM 897 O O . GLN A 1 113 ? -2.951 -23.547 -20.938 1 95.19 113 GLN A O 1
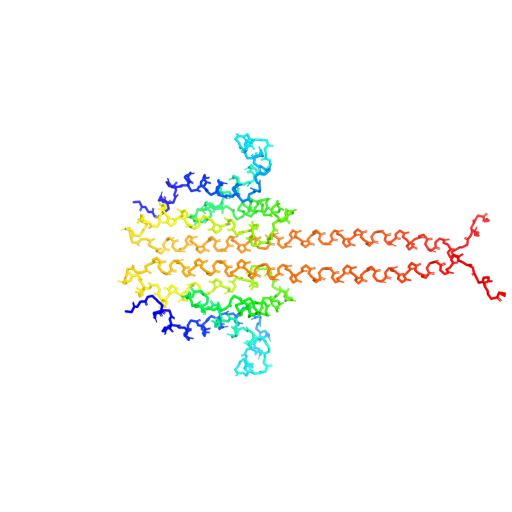ATOM 902 N N . GLY A 1 114 ? -2.434 -24.125 -18.828 1 93.06 114 GLY A N 1
ATOM 903 C CA . GLY A 1 114 ? -1.057 -23.688 -19 1 93.06 114 GLY A CA 1
ATOM 904 C C . GLY A 1 114 ? -0.91 -22.172 -19.031 1 93.06 114 GLY A C 1
ATOM 905 O O . GLY A 1 114 ? 0.035 -21.641 -19.625 1 93.06 114 GLY A O 1
ATOM 906 N N . GLU A 1 115 ? -1.909 -21.422 -18.438 1 95.75 115 GLU A N 1
ATOM 907 C CA . GLU A 1 115 ? -1.928 -19.969 -18.469 1 95.75 115 GLU A CA 1
ATOM 908 C C . GLU A 1 115 ? -1.637 -19.391 -17.078 1 95.75 115 GLU A C 1
ATOM 910 O O . GLU A 1 115 ? -2.295 -18.438 -16.641 1 95.75 115 GLU A O 1
ATOM 915 N N . LEU A 1 116 ? -0.692 -20.062 -16.359 1 94.69 116 LEU A N 1
ATOM 916 C CA . LEU A 1 116 ? -0.311 -19.594 -15.039 1 94.69 116 LEU A CA 1
ATOM 917 C C . LEU A 1 116 ? 0.245 -18.172 -15.109 1 94.69 116 LEU A C 1
ATOM 919 O O . LEU A 1 116 ? -0.022 -17.344 -14.227 1 94.69 116 LEU A O 1
ATOM 923 N N . ASP A 1 117 ? 0.94 -17.891 -16.188 1 95.38 117 ASP A N 1
ATOM 924 C CA . ASP A 1 117 ? 1.532 -16.562 -16.344 1 95.38 117 ASP A CA 1
ATOM 925 C C . ASP A 1 117 ? 0.455 -15.484 -16.438 1 95.38 117 ASP A C 1
ATOM 927 O O . ASP A 1 117 ? 0.617 -14.398 -15.875 1 95.38 117 ASP A O 1
ATOM 931 N N . ALA A 1 118 ? -0.605 -15.773 -17.156 1 96.94 118 ALA A N 1
ATOM 932 C CA . ALA A 1 118 ? -1.719 -14.836 -17.234 1 96.94 118 ALA A CA 1
ATOM 933 C C . ALA A 1 118 ? -2.32 -14.562 -15.867 1 96.94 118 ALA A C 1
ATOM 935 O O . ALA A 1 118 ? -2.662 -13.422 -15.547 1 96.94 118 ALA A O 1
ATOM 936 N N . TYR A 1 119 ? -2.393 -15.594 -15.07 1 97.69 119 TYR A N 1
ATOM 937 C CA . TYR A 1 119 ? -2.926 -15.445 -13.727 1 97.69 119 TYR A CA 1
ATOM 938 C C . TYR A 1 119 ? -2.012 -14.57 -12.867 1 97.69 119 TYR A C 1
ATOM 940 O O . TYR A 1 119 ? -2.475 -13.648 -12.195 1 97.69 119 TYR A O 1
ATOM 948 N N . LEU A 1 120 ? -0.737 -14.898 -12.922 1 97.44 120 LEU A N 1
ATOM 949 C CA . LEU A 1 120 ? 0.224 -14.172 -12.102 1 97.44 120 LEU A CA 1
ATOM 950 C C . LEU A 1 120 ? 0.305 -12.711 -12.531 1 97.44 120 LEU A C 1
ATOM 952 O O . LEU A 1 120 ? 0.519 -11.828 -11.695 1 97.44 120 LEU A O 1
ATOM 956 N N . THR A 1 121 ? 0.084 -12.438 -13.789 1 97.56 121 THR A N 1
ATOM 957 C CA . THR A 1 121 ? 0.028 -11.07 -14.289 1 97.56 121 THR A CA 1
ATOM 958 C C . THR A 1 121 ? -1.166 -10.328 -13.688 1 97.56 121 THR A C 1
ATOM 960 O O . THR A 1 121 ? -1.064 -9.148 -13.359 1 97.56 121 THR A O 1
ATOM 963 N N . ALA A 1 122 ? -2.266 -11 -13.547 1 98.06 122 ALA A N 1
ATOM 964 C CA . ALA A 1 122 ? -3.445 -10.414 -12.922 1 98.06 122 ALA A CA 1
ATOM 965 C C . ALA A 1 122 ? -3.16 -10.016 -11.477 1 98.06 122 ALA A C 1
ATOM 967 O O . ALA A 1 122 ? -3.547 -8.938 -11.039 1 98.06 122 ALA A O 1
ATOM 968 N N . GLU A 1 123 ? -2.461 -10.875 -10.7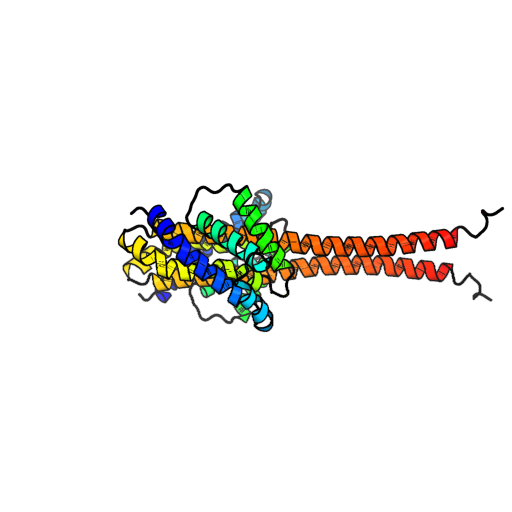34 1 97.94 123 GLU A N 1
ATOM 969 C CA . GLU A 1 123 ? -2.123 -10.531 -9.359 1 97.94 123 GLU A CA 1
ATOM 970 C C . GLU A 1 123 ? -1.182 -9.328 -9.305 1 97.94 123 GLU A C 1
ATOM 972 O O . GLU A 1 123 ? -1.267 -8.516 -8.383 1 97.94 123 GLU A O 1
ATOM 977 N N . SER A 1 124 ? -0.311 -9.211 -10.297 1 97.75 124 SER A N 1
ATOM 978 C CA . SER A 1 124 ? 0.583 -8.055 -10.359 1 97.75 124 SER A CA 1
ATOM 979 C C . SER A 1 124 ? -0.19 -6.77 -10.641 1 97.75 124 SER A C 1
ATOM 981 O O . SER A 1 124 ? 0.166 -5.703 -10.133 1 97.75 124 SER A O 1
ATOM 983 N N . ARG A 1 125 ? -1.214 -6.898 -11.469 1 97.12 125 ARG A N 1
ATOM 984 C CA . ARG A 1 125 ? -2.059 -5.73 -11.711 1 97.12 125 ARG A CA 1
ATOM 985 C C . ARG A 1 125 ? -2.754 -5.285 -10.43 1 97.12 125 ARG A C 1
ATOM 987 O O . ARG A 1 125 ? -2.926 -4.086 -10.195 1 97.12 125 ARG A O 1
ATOM 994 N N . LEU A 1 126 ? -3.123 -6.227 -9.633 1 97.94 126 LEU A N 1
ATOM 995 C CA . LEU A 1 126 ? -3.738 -5.914 -8.344 1 97.94 126 LEU A CA 1
ATOM 996 C C . LEU A 1 126 ? -2.766 -5.152 -7.449 1 97.94 126 LEU A C 1
ATOM 998 O O . LEU A 1 126 ? -3.156 -4.203 -6.77 1 97.94 126 LEU A O 1
ATOM 1002 N N . ASP A 1 127 ? -1.465 -5.555 -7.461 1 97.88 127 ASP A N 1
ATOM 1003 C CA . ASP A 1 127 ? -0.435 -4.832 -6.719 1 97.88 127 ASP A CA 1
ATOM 1004 C C . ASP A 1 127 ? -0.361 -3.373 -7.156 1 97.88 127 ASP A C 1
ATOM 1006 O O . ASP A 1 127 ? -0.294 -2.471 -6.32 1 97.88 127 ASP A O 1
ATOM 1010 N N . SER A 1 128 ? -0.409 -3.145 -8.445 1 96.69 128 SER A N 1
ATOM 1011 C CA . SER A 1 128 ? -0.321 -1.801 -9.008 1 96.69 128 SER A CA 1
ATOM 1012 C C . SER A 1 128 ? -1.524 -0.954 -8.609 1 96.69 128 SER A C 1
ATOM 1014 O O . SER A 1 128 ? -1.382 0.233 -8.305 1 96.69 128 SER A O 1
ATOM 1016 N N . LEU A 1 129 ? -2.631 -1.571 -8.625 1 97.12 129 LEU A N 1
ATOM 1017 C CA . LEU A 1 129 ? -3.85 -0.862 -8.25 1 97.12 129 LEU A CA 1
ATOM 1018 C C . LEU A 1 129 ? -3.842 -0.508 -6.77 1 97.12 129 LEU A C 1
ATOM 1020 O O . LEU A 1 12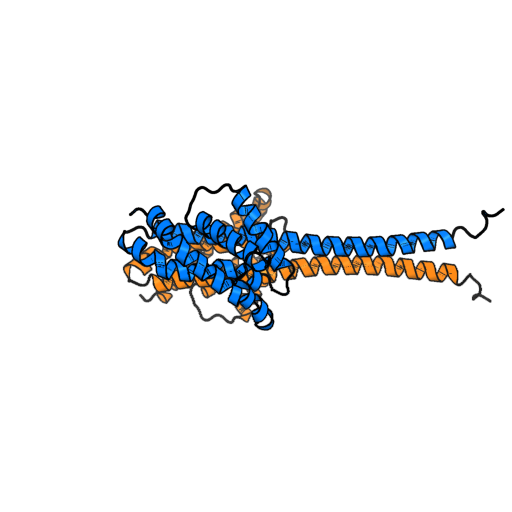9 ? -4.32 0.56 -6.379 1 97.12 129 LEU A O 1
ATOM 1024 N N . ALA A 1 130 ? -3.299 -1.384 -5.922 1 97.81 130 ALA A N 1
ATOM 1025 C CA . ALA A 1 130 ? -3.154 -1.089 -4.5 1 97.81 130 ALA A CA 1
ATOM 1026 C C . ALA A 1 130 ? -2.211 0.089 -4.277 1 97.81 130 ALA A C 1
ATOM 1028 O O . ALA A 1 130 ? -2.459 0.935 -3.412 1 97.81 130 ALA A O 1
ATOM 1029 N N . LEU A 1 131 ? -1.178 0.121 -5.102 1 97.56 131 LEU A N 1
ATOM 1030 C CA . LEU A 1 131 ? -0.24 1.235 -5.012 1 97.56 131 LEU A CA 1
ATOM 1031 C C . LEU A 1 131 ? -0.906 2.541 -5.438 1 97.56 131 LEU A C 1
ATOM 1033 O O . LEU A 1 131 ? -0.708 3.578 -4.801 1 97.56 131 LEU A O 1
ATOM 1037 N N . LEU A 1 132 ? -1.688 2.49 -6.496 1 97 132 LEU A N 1
ATOM 1038 C CA . LEU A 1 132 ? -2.449 3.66 -6.918 1 97 132 LEU A CA 1
ATOM 1039 C C . LEU A 1 132 ? -3.396 4.121 -5.816 1 97 132 LEU A C 1
ATOM 1041 O O . LEU A 1 132 ? -3.502 5.32 -5.543 1 97 132 LEU A O 1
ATOM 1045 N N . ALA A 1 133 ? -4.047 3.174 -5.211 1 97.75 133 ALA A N 1
ATOM 1046 C CA . ALA A 1 133 ? -4.945 3.471 -4.098 1 97.75 133 ALA A CA 1
ATOM 1047 C C . ALA A 1 133 ? -4.195 4.129 -2.945 1 97.75 133 ALA A C 1
ATOM 1049 O O . ALA A 1 133 ? -4.719 5.035 -2.293 1 97.75 133 ALA A O 1
ATOM 1050 N N . PHE A 1 134 ? -3.008 3.672 -2.676 1 98.25 134 PHE A N 1
ATOM 1051 C CA . PHE A 1 134 ? -2.215 4.242 -1.593 1 98.25 134 PHE A CA 1
ATOM 1052 C C . PHE A 1 134 ? -1.856 5.691 -1.887 1 98.25 134 PHE A C 1
ATOM 1054 O O . PHE A 1 134 ? -1.87 6.535 -0.987 1 98.25 134 PHE A O 1
ATOM 1061 N N . ASP A 1 135 ? -1.542 6.004 -3.172 1 97.38 135 ASP A N 1
ATOM 1062 C CA . ASP A 1 135 ? -1.341 7.395 -3.564 1 97.38 135 ASP A CA 1
ATOM 1063 C C . ASP A 1 135 ? -2.58 8.234 -3.264 1 97.38 135 ASP A C 1
ATOM 1065 O O . ASP A 1 135 ? -2.475 9.32 -2.691 1 97.38 135 ASP A O 1
ATOM 1069 N N . ILE A 1 136 ? -3.686 7.75 -3.641 1 97.06 136 ILE A N 1
ATOM 1070 C CA . ILE A 1 136 ? -4.945 8.461 -3.447 1 97.06 136 ILE A CA 1
ATOM 1071 C C . ILE A 1 136 ? -5.211 8.641 -1.955 1 97.06 136 ILE A C 1
ATOM 1073 O O . ILE A 1 136 ? -5.586 9.727 -1.513 1 97.06 136 ILE A O 1
ATOM 1077 N N . TYR A 1 137 ? -5.023 7.574 -1.191 1 97.31 137 TYR A N 1
ATOM 1078 C CA . TYR A 1 137 ? -5.242 7.582 0.251 1 97.31 137 TYR A CA 1
ATOM 1079 C C . TYR A 1 137 ? -4.375 8.641 0.928 1 97.31 137 TYR A C 1
ATOM 1081 O O . TYR A 1 137 ? -4.875 9.453 1.706 1 97.31 137 TYR A O 1
ATOM 1089 N N . THR A 1 138 ? -3.09 8.641 0.635 1 96.5 138 THR A N 1
ATOM 1090 C CA . THR A 1 138 ? -2.15 9.562 1.272 1 96.5 138 THR A CA 1
ATOM 1091 C C . THR A 1 138 ? -2.441 11 0.867 1 96.5 138 THR A C 1
ATOM 1093 O O . THR A 1 138 ? -2.346 11.914 1.689 1 96.5 138 THR A O 1
ATOM 1096 N N . ALA A 1 139 ? -2.822 11.195 -0.404 1 95 139 ALA A N 1
ATOM 1097 C CA . ALA A 1 139 ? -3.188 12.531 -0.858 1 95 139 ALA A CA 1
ATOM 1098 C C . ALA A 1 139 ? -4.406 13.055 -0.104 1 95 139 ALA A C 1
ATOM 1100 O O . ALA A 1 139 ? -4.469 14.234 0.251 1 95 139 ALA A O 1
ATOM 1101 N N . ALA A 1 140 ? -5.328 12.211 0.094 1 94.69 140 ALA A N 1
ATOM 1102 C CA . ALA A 1 140 ? -6.523 12.586 0.847 1 94.69 140 ALA A CA 1
ATOM 1103 C C . ALA A 1 140 ? -6.172 12.961 2.283 1 94.69 140 ALA A C 1
ATOM 1105 O O . ALA A 1 140 ? -6.652 13.977 2.799 1 94.69 140 ALA A O 1
ATOM 1106 N N . ARG A 1 141 ? -5.312 12.172 2.896 1 93.25 141 ARG A N 1
ATOM 1107 C CA . ARG A 1 141 ? -4.898 12.43 4.273 1 93.25 141 ARG A CA 1
ATOM 1108 C C . ARG A 1 141 ? -4.094 13.719 4.367 1 93.25 141 ARG A C 1
ATOM 1110 O O . ARG A 1 141 ? -4.234 14.477 5.336 1 93.25 141 ARG A O 1
ATOM 1117 N N . GLU A 1 142 ? -3.277 13.938 3.41 1 92.25 142 GLU A N 1
ATOM 1118 C CA . GLU A 1 142 ? -2.477 15.156 3.377 1 92.25 142 GLU A CA 1
ATOM 1119 C C . GLU A 1 142 ? -3.357 16.391 3.189 1 92.25 142 GLU A C 1
ATOM 1121 O O . GLU A 1 142 ? -3.115 17.438 3.805 1 92.25 142 GLU A O 1
ATOM 1126 N N . THR A 1 143 ? -4.316 16.25 2.371 1 92.12 143 THR A N 1
ATOM 1127 C CA . THR A 1 143 ? -5.25 17.344 2.152 1 92.12 143 THR A CA 1
ATOM 1128 C C . THR A 1 143 ? -5.992 17.688 3.441 1 92.12 143 THR A C 1
ATOM 1130 O O . THR A 1 143 ? -6.203 18.859 3.748 1 92.12 143 THR A O 1
ATOM 1133 N N . LEU A 1 144 ? -6.359 16.719 4.227 1 89.88 144 LEU A N 1
ATOM 1134 C CA . LEU A 1 144 ? -7.02 16.922 5.512 1 89.88 144 LEU A CA 1
ATOM 1135 C C . LEU A 1 144 ? -6.09 17.625 6.492 1 89.88 144 LEU A C 1
ATOM 1137 O O . LEU A 1 144 ? -6.508 18.547 7.199 1 89.88 144 LEU A O 1
ATOM 1141 N N . ALA A 1 145 ? -4.832 17.266 6.492 1 89.38 145 ALA A N 1
ATOM 1142 C CA . ALA A 1 145 ? -3.846 17.891 7.371 1 89.38 145 ALA A CA 1
ATOM 1143 C C . ALA A 1 145 ? -3.602 19.344 6.977 1 89.38 145 ALA A C 1
ATOM 1145 O O . ALA A 1 145 ? -3.512 20.219 7.84 1 89.38 145 ALA A O 1
ATOM 1146 N N . GLU A 1 146 ? -3.562 19.578 5.691 1 92.44 146 GLU A N 1
ATOM 1147 C CA . GLU A 1 146 ? -3.361 20.938 5.191 1 92.44 146 GLU A CA 1
ATOM 1148 C C . GLU A 1 146 ? -4.543 21.828 5.539 1 92.44 146 GLU A C 1
ATOM 1150 O O . GLU A 1 146 ? -4.363 23.016 5.848 1 92.44 146 GLU A O 1
ATOM 1155 N N . SER A 1 147 ? -5.66 21.281 5.422 1 92.62 147 SER A N 1
ATOM 1156 C CA . SER A 1 147 ? -6.859 22.016 5.797 1 92.62 147 SER A CA 1
ATOM 1157 C C . SER A 1 147 ? -6.836 22.406 7.273 1 92.62 147 SER A C 1
ATOM 1159 O O . SER A 1 147 ? -7.215 23.516 7.641 1 92.62 147 SER A O 1
ATOM 1161 N N . ARG A 1 148 ? -6.379 21.531 8.094 1 91.38 148 ARG A N 1
ATOM 1162 C CA . ARG A 1 148 ? -6.254 21.797 9.523 1 91.38 148 ARG A CA 1
ATOM 1163 C C . ARG A 1 148 ? -5.227 22.906 9.789 1 91.38 148 ARG A C 1
ATOM 1165 O O . ARG A 1 148 ? -5.457 23.781 10.617 1 91.38 148 ARG A O 1
ATOM 1172 N N . ILE A 1 149 ? -4.195 22.906 9.078 1 91.75 149 ILE A N 1
ATOM 1173 C CA . ILE A 1 149 ? -3.156 23.922 9.203 1 91.75 149 ILE A CA 1
ATOM 1174 C C . ILE A 1 149 ? -3.707 25.281 8.781 1 91.75 149 ILE A C 1
ATOM 1176 O O . ILE A 1 149 ? -3.488 26.297 9.461 1 91.75 149 ILE A O 1
ATOM 1180 N N . LYS A 1 150 ? -4.426 25.234 7.727 1 92.62 150 LYS A N 1
ATOM 1181 C CA . LYS A 1 150 ? -5.031 26.469 7.238 1 92.62 150 LYS A CA 1
ATOM 1182 C C . LYS A 1 150 ? -6.023 27.031 8.25 1 92.62 150 LYS A C 1
ATOM 1184 O O . LYS A 1 150 ? -6.066 28.234 8.477 1 92.62 150 LYS A O 1
ATOM 1189 N N . GLU A 1 151 ? -6.742 26.172 8.828 1 91.75 151 GLU A N 1
ATOM 1190 C CA . GLU A 1 151 ? -7.699 26.578 9.852 1 91.75 151 GLU A CA 1
ATOM 1191 C C . GLU A 1 151 ? -6.996 27.203 11.047 1 91.75 151 GLU A C 1
ATOM 1193 O O . GLU A 1 151 ? -7.438 28.234 11.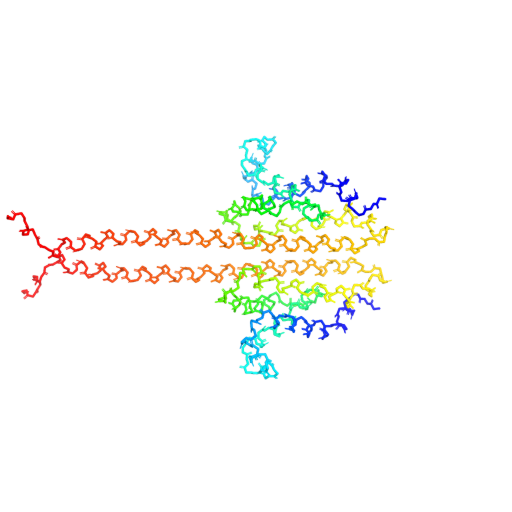555 1 91.75 151 GLU A O 1
ATOM 1198 N N . ILE A 1 152 ? -5.941 26.703 11.453 1 90.62 152 ILE A N 1
ATOM 1199 C CA . ILE A 1 152 ? -5.172 27.203 12.586 1 90.62 152 ILE A CA 1
ATOM 1200 C C . ILE A 1 152 ? -4.574 28.562 12.234 1 90.62 152 ILE A C 1
ATOM 1202 O O . ILE A 1 152 ? -4.66 29.5 13.031 1 90.62 152 ILE A O 1
ATOM 1206 N N . ARG A 1 153 ? -4.117 28.688 11.023 1 90.19 153 ARG A N 1
ATOM 1207 C CA . ARG A 1 153 ? -3.531 29.938 10.578 1 90.19 153 ARG A CA 1
ATOM 1208 C C . ARG A 1 153 ? -4.586 31.047 10.5 1 90.19 153 ARG A C 1
ATOM 1210 O O . ARG A 1 153 ? -4.332 32.188 10.898 1 90.19 153 ARG A O 1
ATOM 1217 N N . ASN A 1 154 ? -5.719 30.672 10.016 1 90.75 154 ASN A N 1
ATOM 1218 C CA . ASN A 1 154 ? -6.812 31.625 9.914 1 90.75 154 ASN A CA 1
ATOM 1219 C C . ASN A 1 154 ? -7.266 32.125 11.289 1 90.75 154 ASN A C 1
ATOM 1221 O O . ASN A 1 154 ? -7.551 33.312 11.469 1 90.75 154 ASN A O 1
ATOM 1225 N N . GLN A 1 155 ? -7.305 31.156 12.203 1 86.5 155 GLN A N 1
ATOM 1226 C CA . GLN A 1 155 ? -7.668 31.484 13.578 1 86.5 155 GLN A CA 1
ATOM 1227 C C . GLN A 1 155 ? -6.656 32.438 14.203 1 86.5 155 GLN A C 1
ATOM 1229 O O . GLN A 1 155 ? -7.035 33.406 14.875 1 86.5 155 GLN A O 1
ATOM 1234 N N . TYR A 1 156 ? -5.438 32.344 13.844 1 85.38 156 TYR A N 1
ATOM 1235 C CA . TYR A 1 156 ? -4.387 33.156 14.43 1 85.38 156 TYR A CA 1
ATOM 1236 C C . TYR A 1 156 ? -4.262 34.5 13.703 1 85.38 156 TYR A C 1
ATOM 1238 O O . TYR A 1 156 ? -3.883 35.5 14.297 1 85.38 156 TYR A O 1
ATOM 1246 N N . ALA A 1 157 ? -4.535 34.5 12.438 1 85.5 157 ALA A N 1
ATOM 1247 C CA . ALA A 1 157 ? -4.574 35.75 11.703 1 85.5 157 ALA A CA 1
ATOM 1248 C C . ALA A 1 157 ? -5.598 36.719 12.312 1 85.5 157 ALA A C 1
ATOM 1250 O O . ALA A 1 157 ? -5.352 37.906 12.398 1 85.5 157 ALA A O 1
ATOM 1251 N N . GLN A 1 158 ? -6.641 36.188 12.766 1 83.5 158 GLN A N 1
ATOM 1252 C CA . GLN A 1 158 ? -7.656 37 13.438 1 83.5 158 GLN A CA 1
ATOM 1253 C C . GLN A 1 158 ? -7.133 37.562 14.758 1 83.5 158 GLN A C 1
ATOM 1255 O O . GLN A 1 158 ? -7.398 38.719 15.094 1 83.5 158 GLN A O 1
ATOM 1260 N N . LEU A 1 159 ? -6.355 36.719 15.43 1 78.94 159 LEU A N 1
ATOM 1261 C CA . LEU A 1 159 ? -5.754 37.156 16.688 1 78.94 159 LEU A CA 1
ATOM 1262 C C . LEU A 1 159 ? -4.719 38.25 16.438 1 78.94 159 LEU A C 1
ATOM 1264 O O . LEU A 1 159 ? -4.645 39.219 17.203 1 78.94 159 LEU A O 1
ATOM 1268 N N . ALA A 1 160 ? -3.973 38.094 15.422 1 81.56 160 ALA A N 1
ATOM 1269 C CA . ALA A 1 160 ? -2.945 39.062 15.078 1 81.56 160 ALA A CA 1
ATOM 1270 C C . ALA A 1 160 ? -3.572 40.406 14.688 1 81.56 160 ALA A C 1
ATOM 1272 O O . ALA A 1 160 ? -3.09 41.469 15.086 1 81.56 160 ALA A O 1
ATOM 1273 N N . ARG A 1 161 ? -4.652 40.375 13.984 1 84.25 161 ARG A N 1
ATOM 1274 C CA . ARG A 1 161 ? -5.359 41.594 13.602 1 84.25 161 ARG A CA 1
ATOM 1275 C C . ARG A 1 161 ? -5.922 42.312 14.82 1 84.25 161 ARG A C 1
ATOM 1277 O O . ARG A 1 161 ? -5.84 43.531 14.922 1 84.25 161 ARG A O 1
ATOM 1284 N N . TRP A 1 162 ? -6.395 41.531 15.664 1 78.31 162 TRP A N 1
ATOM 1285 C CA . TRP A 1 162 ? -6.918 42.062 16.922 1 78.31 162 TRP A CA 1
ATOM 1286 C C . TRP A 1 162 ? -5.812 42.719 17.719 1 78.31 162 TRP A C 1
ATOM 1288 O O . TRP A 1 162 ? -5.988 43.844 18.234 1 78.31 162 TRP A O 1
ATOM 1298 N N . ALA A 1 163 ? -4.625 42.094 17.797 1 79.44 163 ALA A N 1
ATOM 1299 C CA . ALA A 1 163 ? -3.484 42.656 18.531 1 79.44 163 ALA A CA 1
ATOM 1300 C C . ALA A 1 163 ? -2.98 43.938 17.906 1 79.44 163 ALA A C 1
ATOM 1302 O O . ALA A 1 163 ? -2.607 44.875 18.609 1 79.44 163 ALA A O 1
ATOM 1303 N N . GLN A 1 164 ? -2.955 44.031 16.641 1 81.25 164 GLN A N 1
ATOM 1304 C CA . GLN A 1 164 ? -2.525 45.219 15.922 1 81.25 164 GLN A CA 1
ATOM 1305 C C . GLN A 1 164 ? -3.461 46.406 16.203 1 81.25 164 GLN A C 1
ATOM 1307 O O . GLN A 1 164 ? -3.01 47.531 16.344 1 81.25 164 GLN A O 1
ATOM 1312 N N . THR A 1 165 ? -4.762 46.188 16.328 1 82.56 165 THR A N 1
ATOM 1313 C CA . THR A 1 165 ? -5.738 47.219 16.641 1 82.56 165 THR A CA 1
ATOM 1314 C C . THR A 1 165 ? -5.523 47.75 18.047 1 82.56 165 THR A C 1
ATOM 1316 O O . THR A 1 165 ? -5.715 48.938 18.312 1 82.56 165 THR A O 1
ATOM 1319 N N . LEU A 1 166 ? -4.988 46.906 18.953 1 77.31 166 LEU A N 1
ATOM 1320 C CA . LEU A 1 166 ? -4.703 47.312 20.328 1 77.31 166 LEU A CA 1
ATOM 1321 C C . LEU A 1 166 ? -3.494 48.25 20.375 1 77.31 166 LEU A C 1
ATOM 1323 O O . LEU A 1 166 ? -3.445 49.156 21.203 1 77.31 166 LEU A O 1
ATOM 1327 N N . GLU A 1 167 ? -2.518 47.969 19.562 1 76.06 167 GLU A N 1
ATOM 1328 C CA . GLU A 1 167 ? -1.305 48.781 19.531 1 76.06 167 GLU A CA 1
ATOM 1329 C C . GLU A 1 167 ? -1.583 50.188 18.953 1 76.06 167 GLU A C 1
ATOM 1331 O O . GLU A 1 167 ? -0.99 51.156 19.375 1 76.06 167 GLU A O 1
ATOM 1336 N N . GLU A 1 168 ? -2.361 50.375 17.859 1 76.38 168 GLU A N 1
ATOM 1337 C CA . GLU A 1 168 ? -2.639 51.656 17.219 1 76.38 168 GLU A CA 1
ATOM 1338 C C . GLU A 1 168 ? -3.506 52.531 18.109 1 76.38 168 GLU A C 1
ATOM 1340 O O . GLU A 1 168 ? -3.488 53.75 17.984 1 76.38 168 GLU A O 1
ATOM 1345 N N . GLY A 1 169 ? -3.742 52.531 19.391 1 61.72 169 GLY A N 1
ATOM 1346 C CA . GLY A 1 169 ? -4.512 53.375 20.281 1 61.72 169 GLY A CA 1
ATOM 1347 C C . GLY A 1 169 ? -5.793 53.906 19.672 1 61.72 169 GLY A C 1
ATOM 1348 O O . GLY A 1 169 ? -5.992 53.781 18.453 1 61.72 169 GLY A O 1
ATOM 1349 N N . PRO A 1 170 ? -7.02 54.219 20.469 1 55.22 170 PRO A N 1
ATOM 1350 C CA . PRO A 1 170 ? -8.203 54.938 19.984 1 55.22 170 PRO A CA 1
ATOM 1351 C C . PRO A 1 170 ? -7.863 56.219 19.234 1 55.22 170 PRO A C 1
ATOM 1353 O O . PRO A 1 170 ? -8.75 57.031 18.969 1 55.22 170 PRO A O 1
ATOM 1356 N N . SER A 1 171 ? -6.734 56.594 18.922 1 50.34 171 SER A N 1
ATOM 1357 C CA . SER A 1 171 ? -6.512 58 18.516 1 50.34 171 SER A CA 1
ATOM 1358 C C . SER A 1 171 ? -7.277 58.312 17.234 1 50.34 171 SER A C 1
ATOM 1360 O O . SER A 1 171 ? -7.188 59.438 16.719 1 50.34 171 SER A O 1
ATOM 1362 N N . GLY A 1 172 ? -7.633 57.438 16.406 1 45.12 172 GLY A N 1
ATOM 1363 C CA . GLY A 1 172 ? -8.219 58.031 15.211 1 45.12 172 GLY A CA 1
ATOM 1364 C C . GLY A 1 172 ? -9.547 58.719 15.477 1 45.12 172 GLY A C 1
ATOM 1365 O O . GLY A 1 172 ? -10.219 59.156 14.547 1 45.12 172 GLY A O 1
ATOM 1366 N N . ALA A 1 173 ? -10.336 58.344 16.5 1 45.16 173 ALA A N 1
ATOM 1367 C CA . ALA A 1 173 ? -11.539 59.188 16.531 1 45.16 173 ALA A CA 1
ATOM 1368 C C . ALA A 1 173 ? -11.211 60.594 16.969 1 45.16 173 ALA A C 1
ATOM 1370 O O . ALA A 1 173 ? -12.094 61.344 17.375 1 45.16 173 ALA A O 1
ATOM 1371 N N . ARG A 1 174 ? -9.93 61.188 16.734 1 33.84 174 ARG A N 1
ATOM 1372 C CA . ARG A 1 174 ? -10.094 62.625 16.594 1 33.84 174 ARG A CA 1
ATOM 1373 C C . ARG A 1 174 ? -10.406 63 15.156 1 33.84 174 ARG A C 1
ATOM 1375 O O . ARG A 1 174 ? -9.93 62.344 14.219 1 33.84 174 ARG A O 1
ATOM 1382 N N . MET B 1 1 ? 13.695 -31.266 -1.963 1 83.44 1 MET B N 1
ATOM 1383 C CA . MET B 1 1 ? 13.75 -30.062 -1.142 1 83.44 1 MET B CA 1
ATOM 1384 C C . MET B 1 1 ? 12.344 -29.531 -0.856 1 83.44 1 MET B C 1
ATOM 1386 O O . MET B 1 1 ? 11.477 -29.578 -1.725 1 83.44 1 MET B O 1
ATOM 1390 N N . ASN B 1 2 ? 12.125 -29.219 0.474 1 91.5 2 ASN B N 1
ATOM 1391 C CA . ASN B 1 2 ? 10.836 -28.609 0.738 1 91.5 2 ASN B CA 1
ATOM 1392 C C . ASN B 1 2 ? 10.836 -27.125 0.39 1 91.5 2 ASN B C 1
ATOM 1394 O O . ASN B 1 2 ? 11.867 -26.578 -0.005 1 91.5 2 ASN B O 1
ATOM 1398 N N . ALA B 1 3 ? 9.766 -26.531 0.315 1 95.19 3 ALA B N 1
ATOM 1399 C CA . ALA B 1 3 ? 9.609 -25.156 -0.15 1 95.19 3 ALA B CA 1
ATOM 1400 C C . ALA B 1 3 ? 10.539 -24.219 0.61 1 95.19 3 ALA B C 1
ATOM 1402 O O . ALA B 1 3 ? 11.188 -23.359 0.009 1 95.19 3 ALA B O 1
ATOM 1403 N N . GLN B 1 4 ? 10.664 -24.406 1.908 1 94.88 4 GLN B N 1
ATOM 1404 C CA . GLN B 1 4 ? 11.484 -23.531 2.742 1 94.88 4 GLN B CA 1
ATOM 1405 C C . GLN B 1 4 ? 12.953 -23.625 2.348 1 94.88 4 GLN B C 1
ATOM 1407 O O . GLN B 1 4 ? 13.664 -22.609 2.35 1 94.88 4 GLN B O 1
ATOM 1412 N N . GLU B 1 5 ? 13.383 -24.812 2.066 1 96.06 5 GLU B N 1
ATOM 1413 C CA . GLU B 1 5 ? 14.766 -25.016 1.65 1 96.06 5 GLU B CA 1
ATOM 1414 C C . GLU B 1 5 ? 15.047 -24.328 0.317 1 96.06 5 GLU B C 1
ATOM 1416 O O . GLU B 1 5 ? 16.141 -23.797 0.11 1 96.06 5 GLU B O 1
ATOM 1421 N N . ILE B 1 6 ? 14.078 -24.391 -0.561 1 97.31 6 ILE B N 1
ATOM 1422 C CA . ILE B 1 6 ? 14.219 -23.719 -1.854 1 97.31 6 ILE B CA 1
ATOM 1423 C C . ILE B 1 6 ? 14.328 -22.219 -1.652 1 97.31 6 ILE B C 1
ATOM 1425 O O . ILE B 1 6 ? 15.219 -21.562 -2.221 1 97.31 6 ILE B O 1
ATOM 1429 N N . PHE B 1 7 ? 13.461 -21.641 -0.778 1 98.19 7 PHE B N 1
ATOM 1430 C CA . PHE B 1 7 ? 13.539 -20.219 -0.467 1 98.19 7 PHE B CA 1
ATOM 1431 C C . PHE B 1 7 ? 14.898 -19.859 0.141 1 98.19 7 PHE B C 1
ATOM 1433 O O . PHE B 1 7 ? 15.516 -18.875 -0.242 1 98.19 7 PHE B O 1
ATOM 1440 N N . ARG B 1 8 ? 15.375 -20.703 1.049 1 97.25 8 ARG B N 1
ATOM 1441 C CA . ARG B 1 8 ? 16.641 -20.438 1.726 1 97.25 8 ARG B CA 1
ATOM 1442 C C . ARG B 1 8 ? 17.797 -20.453 0.739 1 97.25 8 ARG B C 1
ATOM 1444 O O . ARG B 1 8 ? 18.719 -19.625 0.834 1 97.25 8 ARG B O 1
ATOM 1451 N N . SER B 1 9 ? 17.781 -21.359 -0.197 1 97.5 9 SER B N 1
ATOM 1452 C CA . SER B 1 9 ? 18.875 -21.531 -1.138 1 97.5 9 SER B CA 1
ATOM 1453 C C . SER B 1 9 ? 18.953 -20.359 -2.107 1 97.5 9 SER B C 1
ATOM 1455 O O . SER B 1 9 ? 20 -20.141 -2.742 1 97.5 9 SER B O 1
ATOM 1457 N N . ARG B 1 10 ? 17.828 -19.547 -2.225 1 98 10 ARG B N 1
ATOM 1458 C CA . ARG B 1 10 ? 17.812 -18.453 -3.189 1 98 10 ARG B CA 1
ATOM 1459 C C . ARG B 1 10 ? 17.906 -17.109 -2.488 1 98 10 ARG B C 1
ATOM 1461 O O . ARG B 1 10 ? 17.891 -16.062 -3.141 1 98 10 ARG B O 1
ATOM 1468 N N . LYS B 1 11 ? 18.109 -17.109 -1.188 1 97.94 11 LYS B N 1
ATOM 1469 C CA . LYS B 1 11 ? 18.031 -15.883 -0.392 1 97.94 11 LYS B CA 1
ATOM 1470 C C . LYS B 1 11 ? 19.078 -14.875 -0.841 1 97.94 11 LYS B C 1
ATOM 1472 O O . LYS B 1 11 ? 18.75 -13.727 -1.164 1 97.94 11 LYS B O 1
ATOM 1477 N N . ASN B 1 12 ? 20.312 -15.273 -0.867 1 97.94 12 ASN B N 1
ATOM 1478 C CA . ASN B 1 12 ? 21.391 -14.336 -1.175 1 97.94 12 ASN B CA 1
ATOM 1479 C C . ASN B 1 12 ? 21.188 -13.688 -2.543 1 97.94 12 ASN B C 1
ATOM 1481 O O . ASN B 1 12 ? 21.391 -12.484 -2.699 1 97.94 12 ASN B O 1
ATOM 1485 N N . ASP B 1 13 ? 20.781 -14.484 -3.461 1 98 13 ASP B N 1
ATOM 1486 C CA . ASP B 1 13 ? 20.594 -14 -4.824 1 98 13 ASP B CA 1
ATOM 1487 C C . ASP B 1 13 ? 19.438 -13.023 -4.902 1 98 13 ASP B C 1
ATOM 1489 O O . ASP B 1 13 ? 19.578 -11.922 -5.441 1 98 13 ASP B O 1
ATOM 1493 N N . VAL B 1 14 ? 18.266 -13.367 -4.332 1 98.31 14 VAL B N 1
ATOM 1494 C CA . VAL B 1 14 ? 17.062 -12.539 -4.41 1 98.31 14 VAL B CA 1
ATOM 1495 C C . VAL B 1 14 ? 17.266 -11.258 -3.609 1 98.31 14 VAL B C 1
ATOM 1497 O O . VAL B 1 14 ? 16.891 -10.172 -4.059 1 98.31 14 VAL B O 1
ATOM 1500 N N . VAL B 1 15 ? 17.922 -11.352 -2.461 1 98.12 15 VAL B N 1
ATOM 1501 C CA . VAL B 1 15 ? 18.172 -10.195 -1.608 1 98.12 15 VAL B CA 1
ATOM 1502 C C . VAL B 1 15 ? 19.109 -9.211 -2.322 1 98.12 15 VAL B C 1
ATOM 1504 O O . VAL B 1 15 ? 18.859 -8.008 -2.318 1 98.12 15 VAL B O 1
ATOM 1507 N N . ARG B 1 16 ? 20.141 -9.703 -2.93 1 97.19 16 ARG B N 1
ATOM 1508 C CA . ARG B 1 16 ? 21.062 -8.867 -3.676 1 97.19 16 ARG B CA 1
ATOM 1509 C C . ARG B 1 16 ? 20.375 -8.164 -4.836 1 97.19 16 ARG B C 1
ATOM 1511 O O . ARG B 1 16 ? 20.5 -6.945 -5 1 97.19 16 ARG B O 1
ATOM 1518 N N . LEU B 1 17 ? 19.609 -8.898 -5.617 1 97.62 17 LEU B N 1
ATOM 1519 C CA . LEU B 1 17 ? 18.938 -8.359 -6.805 1 97.62 17 LEU B CA 1
ATOM 1520 C C . LEU B 1 17 ? 17.875 -7.344 -6.418 1 97.62 17 LEU B C 1
ATOM 1522 O O . LEU B 1 17 ? 17.703 -6.332 -7.098 1 97.62 17 LEU B O 1
ATOM 1526 N N . TRP B 1 18 ? 17.172 -7.602 -5.359 1 97.94 18 TRP B N 1
ATOM 1527 C CA . TRP B 1 18 ? 16.172 -6.652 -4.891 1 97.94 18 TRP B CA 1
ATOM 1528 C C . TRP B 1 18 ? 16.828 -5.355 -4.426 1 97.94 18 TRP B C 1
ATOM 1530 O O . TRP B 1 18 ? 16.344 -4.266 -4.73 1 97.94 18 TRP B O 1
ATOM 1540 N N . THR B 1 19 ? 17.938 -5.512 -3.65 1 95.94 19 THR B N 1
ATOM 1541 C CA . THR B 1 19 ? 18.672 -4.34 -3.182 1 95.94 19 THR B CA 1
ATOM 1542 C C . THR B 1 19 ? 19.141 -3.488 -4.355 1 95.94 19 THR B C 1
ATOM 1544 O O . THR B 1 19 ? 19 -2.266 -4.344 1 95.94 19 THR B O 1
ATOM 1547 N N . GLU B 1 20 ? 19.609 -4.133 -5.367 1 93.62 20 GLU B N 1
ATOM 1548 C CA . GLU B 1 20 ? 20.047 -3.438 -6.574 1 93.62 20 GLU B CA 1
ATOM 1549 C C . GLU B 1 20 ? 18.875 -2.758 -7.273 1 93.62 20 GLU B C 1
ATOM 1551 O O . GLU B 1 20 ? 19 -1.64 -7.777 1 93.62 20 GLU B O 1
ATOM 1556 N N . ALA B 1 21 ? 17.719 -3.434 -7.344 1 94.88 21 ALA B N 1
ATOM 1557 C CA . ALA B 1 21 ? 16.531 -2.857 -7.949 1 94.88 21 ALA B CA 1
ATOM 1558 C C . ALA B 1 21 ? 16.078 -1.608 -7.199 1 94.88 21 ALA B C 1
ATOM 1560 O O . ALA B 1 21 ? 15.68 -0.615 -7.812 1 94.88 21 ALA B O 1
ATOM 1561 N N . VAL B 1 22 ? 16.172 -1.65 -5.859 1 94.69 22 VAL B N 1
ATOM 1562 C CA . VAL B 1 22 ? 15.781 -0.509 -5.035 1 94.69 22 VAL B CA 1
ATOM 1563 C C . VAL B 1 22 ? 16.75 0.652 -5.277 1 94.69 22 VAL B C 1
ATOM 1565 O O . VAL B 1 22 ? 16.312 1.797 -5.441 1 94.69 22 VAL B O 1
ATOM 1568 N N . TYR B 1 23 ? 18.031 0.339 -5.359 1 89.81 23 TYR B N 1
ATOM 1569 C CA . TYR B 1 23 ? 19.031 1.373 -5.617 1 89.81 23 TYR B CA 1
ATOM 1570 C C . TYR B 1 23 ? 18.766 2.057 -6.957 1 89.81 23 TYR B C 1
ATOM 1572 O O . TYR B 1 23 ? 19 3.26 -7.102 1 89.81 23 TYR B O 1
ATOM 1580 N N . SER B 1 24 ? 18.281 1.337 -7.867 1 90.38 24 SER B N 1
ATOM 1581 C CA . SER B 1 24 ? 18.078 1.85 -9.219 1 90.38 24 SER B CA 1
ATOM 1582 C C . SER B 1 24 ? 16.906 2.832 -9.266 1 90.38 24 SER B C 1
ATOM 1584 O O . SER B 1 24 ? 16.703 3.512 -10.266 1 90.38 24 SER B O 1
ATOM 1586 N N . THR B 1 25 ? 16.109 2.912 -8.227 1 90.75 25 THR B N 1
ATOM 1587 C CA . THR B 1 25 ? 15 3.854 -8.195 1 90.75 25 THR B CA 1
ATOM 1588 C C . THR B 1 25 ? 15.492 5.258 -7.852 1 90.75 25 THR B C 1
ATOM 1590 O O . THR B 1 25 ? 14.758 6.234 -8.023 1 90.75 25 THR B O 1
ATOM 1593 N N . TYR B 1 26 ? 16.688 5.371 -7.328 1 83.56 26 TYR B N 1
ATOM 1594 C CA . TYR B 1 26 ? 17.25 6.672 -6.988 1 83.56 26 TYR B CA 1
ATOM 1595 C C . TYR B 1 26 ? 17.859 7.34 -8.211 1 83.56 26 TYR B C 1
ATOM 1597 O O . TYR B 1 26 ? 18.469 6.668 -9.055 1 83.56 26 TYR B O 1
ATOM 1605 N N . PRO B 1 27 ? 17.5 8.727 -8.328 1 75.75 27 PRO B N 1
ATOM 1606 C CA . PRO B 1 27 ? 18.078 9.438 -9.477 1 75.75 27 PRO B CA 1
ATOM 1607 C C . PRO B 1 27 ? 19.594 9.344 -9.523 1 75.75 27 PRO B C 1
ATOM 1609 O O . PRO B 1 27 ? 20.234 9.125 -8.492 1 75.75 27 PRO B O 1
ATOM 1612 N N . PHE B 1 28 ? 20.062 9.281 -10.734 1 62.78 28 PHE B N 1
ATOM 1613 C CA . PHE B 1 28 ? 21.469 9.117 -11.094 1 62.78 28 PHE B CA 1
ATOM 1614 C C . PHE B 1 28 ? 22.359 10.055 -10.281 1 62.78 28 PHE B C 1
ATOM 1616 O O . PHE B 1 28 ? 23.453 9.672 -9.859 1 62.78 28 PHE B O 1
ATOM 1623 N N . GLU B 1 29 ? 21.906 11.266 -10.266 1 57.47 29 GLU B N 1
ATOM 1624 C CA . GLU B 1 29 ? 22.766 12.164 -9.5 1 57.47 29 GLU B CA 1
ATOM 1625 C C . GLU B 1 29 ? 23.094 11.586 -8.125 1 57.47 29 GLU B C 1
ATOM 1627 O O . GLU B 1 29 ? 24.141 11.883 -7.551 1 57.47 29 GLU B O 1
ATOM 1632 N N . THR B 1 30 ? 22.266 10.766 -7.727 1 54.16 30 THR B N 1
ATOM 1633 C CA . THR B 1 30 ? 22.531 10.031 -6.496 1 54.16 30 THR B CA 1
ATOM 1634 C C . THR B 1 30 ? 23.422 8.828 -6.77 1 54.16 30 THR B C 1
ATOM 1636 O O . THR B 1 30 ? 23.734 8.047 -5.859 1 54.16 30 THR B O 1
ATOM 1639 N N . THR B 1 31 ? 23.609 8.664 -8.102 1 51.75 31 THR B N 1
ATOM 1640 C CA . THR B 1 31 ? 24.5 7.613 -8.594 1 51.75 31 THR B CA 1
ATOM 1641 C C . THR B 1 31 ? 25.844 7.68 -7.891 1 51.75 31 THR B C 1
ATOM 1643 O O . THR B 1 31 ? 26.453 6.648 -7.594 1 51.75 31 THR B O 1
ATOM 1646 N N . GLY B 1 32 ? 26.297 8.953 -7.883 1 52.5 32 GLY B N 1
ATOM 1647 C CA . GLY B 1 32 ? 27.484 9 -7.051 1 52.5 32 GLY B CA 1
ATOM 1648 C C . GLY B 1 32 ? 27.328 8.242 -5.742 1 52.5 32 GLY B C 1
ATOM 1649 O O . GLY B 1 32 ? 28.266 7.598 -5.273 1 52.5 32 GLY B O 1
ATOM 1650 N N . PHE B 1 33 ? 26.203 8.492 -5.25 1 51.94 33 PHE B N 1
ATOM 1651 C CA . PHE B 1 33 ? 25.859 7.848 -3.99 1 51.94 33 PHE B CA 1
ATOM 1652 C C . PHE B 1 33 ? 26 6.336 -4.102 1 51.94 33 PHE B C 1
ATOM 1654 O O . PHE B 1 33 ? 26.562 5.691 -3.223 1 51.94 33 PHE B O 1
ATOM 1661 N N . LEU B 1 34 ? 25.438 5.738 -5.219 1 53.22 34 LEU B N 1
ATOM 1662 C CA . LEU B 1 34 ? 25.438 4.289 -5.387 1 53.22 34 LEU B CA 1
ATOM 1663 C C . LEU B 1 34 ? 26.859 3.768 -5.59 1 53.22 34 LEU B C 1
ATOM 1665 O O . LEU B 1 34 ? 27.156 2.627 -5.23 1 53.22 34 LEU B O 1
ATOM 1669 N N . ARG B 1 35 ? 27.578 4.613 -6.207 1 52.34 35 ARG B N 1
ATOM 1670 C CA . ARG B 1 35 ? 28.984 4.246 -6.312 1 52.34 35 ARG B CA 1
ATOM 1671 C C . ARG B 1 35 ? 29.609 4.082 -4.934 1 52.34 35 ARG B C 1
ATOM 1673 O O . ARG B 1 35 ? 30.5 3.242 -4.742 1 52.34 35 ARG B O 1
ATOM 1680 N N . THR B 1 36 ? 29.203 5.008 -4.09 1 52.47 36 THR B N 1
ATOM 1681 C CA . THR B 1 36 ? 29.719 4.848 -2.734 1 52.47 36 THR B CA 1
ATOM 1682 C C . THR B 1 36 ? 29 3.699 -2.023 1 52.47 36 THR B C 1
ATOM 1684 O O . THR B 1 36 ? 29.297 3.408 -0.861 1 52.47 36 THR B O 1
ATOM 1687 N N . LYS B 1 37 ? 28.047 3.129 -2.732 1 52.84 37 LYS B N 1
ATOM 1688 C CA . LYS B 1 37 ? 27.188 2.002 -2.385 1 52.84 37 LYS B CA 1
ATOM 1689 C C . LYS B 1 37 ? 28.016 0.821 -1.876 1 52.84 37 LYS B C 1
ATOM 1691 O O . LYS B 1 37 ? 27.531 0.021 -1.071 1 52.84 37 LYS B O 1
ATOM 1696 N N . GLN B 1 38 ? 29.141 0.633 -2.564 1 52.16 38 GLN B N 1
ATOM 1697 C CA . GLN B 1 38 ? 30.031 -0.453 -2.168 1 52.16 38 GLN B CA 1
ATOM 1698 C C . GLN B 1 38 ? 30.594 -0.215 -0.773 1 52.16 38 GLN B C 1
ATOM 1700 O O . GLN B 1 38 ? 31.125 -1.138 -0.147 1 52.16 38 GLN B O 1
ATOM 1705 N N . ASP B 1 39 ? 30.484 1.11 -0.343 1 51.97 39 ASP B N 1
ATOM 1706 C CA . ASP B 1 39 ? 30.938 1.352 1.023 1 51.97 39 ASP B CA 1
ATOM 1707 C C . ASP B 1 39 ? 29.766 1.392 1.993 1 51.97 39 ASP B C 1
ATOM 1709 O O . ASP B 1 39 ? 29.359 2.465 2.449 1 51.97 39 ASP B O 1
ATOM 1713 N N . ALA B 1 40 ? 28.938 0.435 2 1 53.03 40 ALA B N 1
ATOM 1714 C CA . ALA B 1 40 ? 27.703 0.243 2.744 1 53.03 40 ALA B CA 1
ATOM 1715 C C . ALA B 1 40 ? 27.812 0.795 4.16 1 53.03 40 ALA B C 1
ATOM 1717 O O . ALA B 1 40 ? 26.844 1.283 4.73 1 53.03 40 ALA B O 1
ATOM 1718 N N . PHE B 1 41 ? 29.031 0.732 4.637 1 58.22 41 PHE B N 1
ATOM 1719 C CA . PHE B 1 41 ? 29.188 1.114 6.035 1 58.22 41 PHE B CA 1
ATOM 1720 C C . PHE B 1 41 ? 29.078 2.625 6.199 1 58.22 41 PHE B C 1
ATOM 1722 O O . PHE B 1 41 ? 28.719 3.113 7.277 1 58.22 41 PHE B O 1
ATOM 1729 N N . GLY B 1 42 ? 29.094 3.189 5.074 1 63.56 42 GLY B N 1
ATOM 1730 C CA . GLY B 1 42 ? 29.078 4.633 5.242 1 63.56 42 GLY B CA 1
ATOM 1731 C C . GLY B 1 42 ? 27.812 5.285 4.703 1 63.56 42 GLY B C 1
ATOM 1732 O O . GLY B 1 42 ? 27.609 6.484 4.895 1 63.56 42 GLY B O 1
ATOM 1733 N N . ASN B 1 43 ? 27.016 4.5 4.191 1 75.12 43 ASN B N 1
ATOM 1734 C CA . ASN B 1 43 ? 25.828 5.102 3.6 1 75.12 43 ASN B CA 1
ATOM 1735 C C . ASN B 1 43 ? 24.562 4.59 4.266 1 75.12 43 ASN B C 1
ATOM 1737 O O . ASN B 1 43 ? 24.156 3.443 4.055 1 75.12 43 ASN B O 1
ATOM 1741 N N . PRO B 1 44 ? 23.938 5.41 5.105 1 78.19 44 PRO B N 1
ATOM 1742 C CA . PRO B 1 44 ? 22.734 5.008 5.848 1 78.19 44 PRO B CA 1
ATOM 1743 C C . PRO B 1 44 ? 21.641 4.441 4.941 1 78.19 44 PRO B C 1
ATOM 1745 O O . PRO B 1 44 ? 20.953 3.492 5.32 1 78.19 44 PRO B O 1
ATOM 1748 N N . VAL B 1 45 ? 21.531 4.895 3.777 1 82.19 45 VAL B N 1
ATOM 1749 C CA . VAL B 1 45 ? 20.531 4.41 2.832 1 82.19 45 VAL B CA 1
ATOM 1750 C C . VAL B 1 45 ? 20.844 2.975 2.428 1 82.19 45 VAL B C 1
ATOM 1752 O O . VAL B 1 45 ? 19.953 2.119 2.4 1 82.19 45 VAL B O 1
ATOM 1755 N N . ALA B 1 46 ? 22.094 2.779 2.188 1 83.62 46 ALA B N 1
ATOM 1756 C CA . ALA B 1 46 ? 22.531 1.448 1.775 1 83.62 46 ALA B CA 1
ATOM 1757 C C . ALA B 1 46 ? 22.344 0.436 2.9 1 83.62 46 ALA B C 1
ATOM 1759 O O . ALA B 1 46 ? 21.828 -0.665 2.674 1 83.62 46 ALA B O 1
ATOM 1760 N N . ASN B 1 47 ? 22.719 0.809 4.098 1 86.94 47 ASN B N 1
ATOM 1761 C CA . ASN B 1 47 ? 22.609 -0.087 5.246 1 86.94 47 ASN B CA 1
ATOM 1762 C C . ASN B 1 47 ? 21.141 -0.415 5.562 1 86.94 47 ASN B C 1
ATOM 1764 O O . ASN B 1 47 ? 20.797 -1.576 5.789 1 86.94 47 ASN B O 1
ATOM 1768 N N . MET B 1 48 ? 20.297 0.551 5.566 1 89.94 48 MET B N 1
ATOM 1769 C CA . MET B 1 48 ? 18.891 0.354 5.887 1 89.94 48 MET B CA 1
ATOM 1770 C C . MET B 1 48 ? 18.203 -0.475 4.812 1 89.94 48 MET B C 1
ATOM 1772 O O . MET B 1 48 ? 17.344 -1.3 5.117 1 89.94 48 MET B O 1
ATOM 1776 N N . THR B 1 49 ? 18.625 -0.253 3.561 1 92.56 49 THR B N 1
ATOM 1777 C CA . THR B 1 49 ? 18.031 -1.008 2.459 1 92.56 49 THR B CA 1
ATOM 1778 C C . THR B 1 49 ? 18.422 -2.48 2.543 1 92.56 49 THR B C 1
ATOM 1780 O O . THR B 1 49 ? 17.578 -3.363 2.402 1 92.56 49 THR B O 1
ATOM 1783 N N . LYS B 1 50 ? 19.703 -2.719 2.828 1 92.12 50 LYS B N 1
ATOM 1784 C CA . LYS B 1 50 ? 20.188 -4.094 2.93 1 92.12 50 LYS B CA 1
ATOM 1785 C C . LYS B 1 50 ? 19.531 -4.82 4.102 1 92.12 50 LYS B C 1
ATOM 1787 O O . LYS B 1 50 ? 19.125 -5.98 3.979 1 92.12 50 LYS B O 1
ATOM 1792 N N . GLU B 1 51 ? 19.453 -4.125 5.176 1 93.38 51 GLU B N 1
ATOM 1793 C CA . GLU B 1 51 ? 18.797 -4.703 6.34 1 93.38 51 GLU B CA 1
ATOM 1794 C C . GLU B 1 51 ? 17.328 -5.023 6.039 1 93.38 51 GLU B C 1
ATOM 1796 O O . GLU B 1 51 ? 16.844 -6.102 6.387 1 93.38 51 GLU B O 1
ATOM 1801 N N . ALA B 1 52 ? 16.641 -4.133 5.461 1 95.81 52 ALA B N 1
ATOM 1802 C CA . ALA B 1 52 ? 15.234 -4.332 5.094 1 95.81 52 ALA B CA 1
ATOM 1803 C C . ALA B 1 52 ? 15.086 -5.492 4.109 1 95.81 52 ALA B C 1
ATOM 1805 O O . ALA B 1 52 ? 14.164 -6.301 4.23 1 95.81 52 ALA B O 1
ATOM 1806 N N . ALA B 1 53 ? 16.016 -5.605 3.195 1 96.94 53 ALA B N 1
ATOM 1807 C CA . ALA B 1 53 ? 15.969 -6.641 2.168 1 96.94 53 ALA B CA 1
ATOM 1808 C C . ALA B 1 53 ? 16 -8.031 2.791 1 96.94 53 ALA B C 1
ATOM 1810 O O . ALA B 1 53 ? 15.18 -8.891 2.455 1 96.94 53 ALA B O 1
ATOM 1811 N N . GLY B 1 54 ? 16.953 -8.25 3.664 1 96.62 54 GLY B N 1
ATOM 1812 C CA . GLY B 1 54 ? 17.078 -9.547 4.316 1 96.62 54 GLY B CA 1
ATOM 1813 C C . GLY B 1 54 ? 15.859 -9.914 5.148 1 96.62 54 GLY B C 1
ATOM 1814 O O . GLY B 1 54 ? 15.352 -11.031 5.059 1 96.62 54 GLY B O 1
ATOM 1815 N N . THR B 1 55 ? 15.422 -8.977 5.887 1 96.25 55 THR B N 1
ATOM 1816 C CA . THR B 1 55 ? 14.289 -9.195 6.777 1 96.25 55 THR B CA 1
ATOM 1817 C C . THR B 1 55 ? 13.008 -9.406 5.977 1 96.25 55 THR B C 1
ATOM 1819 O O . THR B 1 55 ? 12.195 -10.281 6.305 1 96.25 55 THR B O 1
ATOM 1822 N N . LEU B 1 56 ? 12.812 -8.609 4.973 1 97 56 LEU B N 1
ATOM 1823 C CA . LEU B 1 56 ? 11.656 -8.742 4.086 1 97 56 LEU B CA 1
ATOM 1824 C C . LEU B 1 56 ? 11.625 -10.125 3.443 1 97 56 LEU B C 1
ATOM 1826 O O . LEU B 1 56 ? 10.586 -10.789 3.453 1 97 56 LEU B O 1
ATOM 1830 N N . TYR B 1 57 ? 12.781 -10.555 2.945 1 98.25 57 TYR B N 1
ATOM 1831 C CA . TYR B 1 57 ? 12.852 -11.852 2.281 1 98.25 57 TYR B CA 1
ATOM 1832 C C . TYR B 1 57 ? 12.523 -12.977 3.252 1 98.25 57 TYR B C 1
ATOM 1834 O O . TYR B 1 57 ? 11.766 -13.891 2.918 1 98.25 57 TYR B O 1
ATOM 1842 N N . ASP B 1 58 ? 13.102 -12.906 4.438 1 97.75 58 ASP B N 1
ATOM 1843 C CA . ASP B 1 58 ? 12.852 -13.945 5.43 1 97.75 58 ASP B CA 1
ATOM 1844 C C . ASP B 1 58 ? 11.367 -14.031 5.773 1 97.75 58 ASP B C 1
ATOM 1846 O O . ASP B 1 58 ? 10.812 -15.133 5.879 1 97.75 58 ASP B O 1
ATOM 1850 N N . ALA B 1 59 ? 10.75 -12.906 5.938 1 97.06 59 ALA B N 1
ATOM 1851 C CA . ALA B 1 59 ? 9.32 -12.883 6.242 1 97.06 59 ALA B CA 1
ATOM 1852 C C . ALA B 1 59 ? 8.5 -13.445 5.086 1 97.06 59 ALA B C 1
ATOM 1854 O O . ALA B 1 59 ? 7.582 -14.242 5.297 1 97.06 59 ALA B O 1
ATOM 1855 N N . VAL B 1 60 ? 8.867 -13.086 3.877 1 97.69 60 VAL B N 1
ATOM 1856 C CA . VAL B 1 60 ? 8.18 -13.562 2.68 1 97.69 60 VAL B CA 1
ATOM 1857 C C . VAL B 1 60 ? 8.336 -15.07 2.561 1 97.69 60 VAL B C 1
ATOM 1859 O O . VAL B 1 60 ? 7.391 -15.773 2.201 1 97.69 60 VAL B O 1
ATOM 1862 N N . ALA B 1 61 ? 9.523 -15.578 2.928 1 97.62 61 ALA B N 1
ATOM 1863 C CA . ALA B 1 61 ? 9.852 -17 2.814 1 97.62 61 ALA B CA 1
ATOM 1864 C C . ALA B 1 61 ? 9.18 -17.812 3.92 1 97.62 61 ALA B C 1
ATOM 1866 O O . ALA B 1 61 ? 9.219 -19.031 3.906 1 97.62 61 ALA B O 1
ATOM 1867 N N . GLY B 1 62 ? 8.594 -17.125 4.855 1 95.69 62 GLY B N 1
ATOM 1868 C CA . GLY B 1 62 ? 7.898 -17.812 5.93 1 95.69 62 GLY B CA 1
ATOM 1869 C C . GLY B 1 62 ? 8.812 -18.25 7.059 1 95.69 62 GLY B C 1
ATOM 1870 O O . GLY B 1 62 ? 8.5 -19.172 7.805 1 95.69 62 GLY B O 1
ATOM 1871 N N . GLU B 1 63 ? 9.961 -17.578 7.098 1 94.38 63 GLU B N 1
ATOM 1872 C CA . GLU B 1 63 ? 10.859 -17.844 8.219 1 94.38 63 GLU B CA 1
ATOM 1873 C C . GLU B 1 63 ? 10.281 -17.312 9.523 1 94.38 63 GLU B C 1
ATOM 1875 O O . GLU B 1 63 ? 9.484 -16.375 9.523 1 94.38 63 GLU B O 1
ATOM 1880 N N . GLU B 1 64 ? 10.625 -18 10.555 1 90.38 64 GLU B N 1
ATOM 1881 C CA . GLU B 1 64 ? 10.203 -17.516 11.867 1 90.38 64 GLU B CA 1
ATOM 1882 C C . GLU B 1 64 ? 11.047 -16.328 12.312 1 90.38 64 GLU B C 1
ATOM 1884 O O . GLU B 1 64 ? 12.133 -16.5 12.867 1 90.38 64 GLU B O 1
ATOM 1889 N N . VAL B 1 65 ? 10.594 -15.195 11.984 1 88.31 65 VAL B N 1
ATOM 1890 C CA . VAL B 1 65 ? 11.227 -13.945 12.398 1 88.31 65 VAL B CA 1
ATOM 1891 C C . VAL B 1 65 ? 10.336 -13.234 13.414 1 88.31 65 VAL B C 1
ATOM 1893 O O . VAL B 1 65 ? 9.109 -13.25 13.289 1 88.31 65 VAL B O 1
ATOM 1896 N N . GLU B 1 66 ? 10.961 -12.727 14.43 1 91.12 66 GLU B N 1
ATOM 1897 C CA . GLU B 1 66 ? 10.203 -11.945 15.398 1 91.12 66 GLU B CA 1
ATOM 1898 C C . GLU B 1 66 ? 9.508 -10.758 14.727 1 91.12 66 GLU B C 1
ATOM 1900 O O . GLU B 1 66 ? 10.133 -10.008 13.977 1 91.12 66 GLU B O 1
ATOM 1905 N N . VAL B 1 67 ? 8.273 -10.641 15.016 1 87.44 67 VAL B N 1
ATOM 1906 C CA . VAL B 1 67 ? 7.449 -9.594 14.422 1 87.44 67 VAL B CA 1
ATOM 1907 C C . VAL B 1 67 ? 8.086 -8.227 14.688 1 87.44 67 VAL B C 1
ATOM 1909 O O . VAL B 1 67 ? 8.125 -7.379 13.789 1 87.44 67 VAL B O 1
ATOM 1912 N N . ALA B 1 68 ? 8.594 -8.078 15.891 1 91.5 68 ALA B N 1
ATOM 1913 C CA . ALA B 1 68 ? 9.219 -6.816 16.25 1 91.5 68 ALA B CA 1
ATOM 1914 C C . ALA B 1 68 ? 10.438 -6.527 15.375 1 91.5 68 ALA B C 1
ATOM 1916 O O . ALA B 1 68 ? 10.695 -5.375 15.023 1 91.5 68 ALA B O 1
ATOM 1917 N N . THR B 1 69 ? 11.156 -7.594 15.078 1 92.25 69 THR B N 1
ATOM 1918 C CA . THR B 1 69 ? 12.336 -7.445 14.227 1 92.25 69 THR B CA 1
ATOM 1919 C C . THR B 1 69 ? 11.938 -7.016 12.82 1 92.25 69 THR B C 1
ATOM 1921 O O . THR B 1 69 ? 12.547 -6.113 12.242 1 92.25 69 THR B O 1
ATOM 1924 N N . VAL B 1 70 ? 10.953 -7.613 12.281 1 93.25 70 VAL B N 1
ATOM 1925 C CA . VAL B 1 70 ? 10.453 -7.281 10.945 1 93.25 70 VAL B CA 1
ATOM 1926 C C . VAL B 1 70 ? 9.953 -5.84 10.93 1 93.25 70 VAL B C 1
ATOM 1928 O O . VAL B 1 70 ? 10.344 -5.055 10.055 1 93.25 70 VAL B O 1
ATOM 1931 N N . LYS B 1 71 ? 9.172 -5.508 11.906 1 94 71 LYS B N 1
ATOM 1932 C CA . LYS B 1 71 ? 8.594 -4.168 11.984 1 94 71 LYS B CA 1
ATOM 1933 C C . LYS B 1 71 ? 9.68 -3.104 12.078 1 94 71 LYS B C 1
ATOM 1935 O O . LYS B 1 71 ? 9.625 -2.084 11.391 1 94 71 LYS B O 1
ATOM 1940 N N . ASN B 1 72 ? 10.711 -3.365 12.93 1 94.88 72 ASN B N 1
ATOM 1941 C CA . ASN B 1 72 ? 11.781 -2.391 13.125 1 94.88 72 ASN B CA 1
ATOM 1942 C C . ASN B 1 72 ? 12.578 -2.162 11.844 1 94.88 72 ASN B C 1
ATOM 1944 O O . ASN B 1 72 ? 12.898 -1.023 11.508 1 94.88 72 ASN B O 1
ATOM 1948 N N . ALA B 1 73 ? 12.922 -3.23 11.203 1 94.5 73 ALA B N 1
ATOM 1949 C CA . ALA B 1 73 ? 13.68 -3.117 9.961 1 94.5 73 ALA B CA 1
ATOM 1950 C C . ALA B 1 73 ? 12.883 -2.367 8.898 1 94.5 73 ALA B C 1
ATOM 1952 O O . ALA B 1 73 ? 13.414 -1.481 8.219 1 94.5 73 ALA B O 1
ATOM 1953 N N . LEU B 1 74 ? 11.617 -2.676 8.773 1 96.5 74 LEU B N 1
ATOM 1954 C CA . LEU B 1 74 ? 10.766 -2.025 7.785 1 96.5 74 LEU B CA 1
ATOM 1955 C C . LEU B 1 74 ? 10.523 -0.565 8.148 1 96.5 74 LEU B C 1
ATOM 1957 O O . LEU B 1 74 ? 10.469 0.3 7.277 1 96.5 74 LEU B O 1
ATOM 1961 N N . GLU B 1 75 ? 10.422 -0.348 9.43 1 97.25 75 GLU B N 1
ATOM 1962 C CA . GLU B 1 75 ? 10.156 1.014 9.891 1 97.25 75 GLU B CA 1
ATOM 1963 C C . GLU B 1 75 ? 11.297 1.955 9.5 1 97.25 75 GLU B C 1
ATOM 1965 O O . GLU B 1 75 ? 11.055 3.053 8.992 1 97.25 75 GLU B O 1
ATOM 1970 N N . ARG B 1 76 ? 12.492 1.576 9.711 1 95.44 76 ARG B N 1
ATOM 1971 C CA . ARG B 1 76 ? 13.641 2.408 9.367 1 95.44 76 ARG B CA 1
ATOM 1972 C C . ARG B 1 76 ? 13.695 2.674 7.871 1 95.44 76 ARG B C 1
ATOM 1974 O O . ARG B 1 76 ? 13.906 3.812 7.445 1 95.44 76 ARG B O 1
ATOM 1981 N N . PHE B 1 77 ? 13.5 1.691 7.148 1 96.31 77 PHE B N 1
ATOM 1982 C CA . PHE B 1 77 ? 13.562 1.786 5.695 1 96.31 77 PHE B CA 1
ATOM 1983 C C . PHE B 1 77 ? 12.414 2.639 5.156 1 96.31 77 PHE B C 1
ATOM 1985 O O . PHE B 1 77 ? 12.633 3.533 4.34 1 96.31 77 PHE B O 1
ATOM 1992 N N . VAL B 1 78 ? 11.156 2.445 5.645 1 97.25 78 VAL B N 1
ATOM 1993 C CA . VAL B 1 78 ? 9.961 3.113 5.145 1 97.25 78 VAL B CA 1
ATOM 1994 C C . VAL B 1 78 ? 9.977 4.582 5.559 1 97.25 78 VAL B C 1
ATOM 1996 O O . VAL B 1 78 ? 9.609 5.461 4.773 1 97.25 78 VAL B O 1
ATOM 1999 N N . LYS B 1 79 ? 10.43 4.836 6.793 1 95.69 79 LYS B N 1
ATOM 2000 C CA . LYS B 1 79 ? 10.492 6.219 7.258 1 95.69 79 LYS B CA 1
ATOM 2001 C C . LYS B 1 79 ? 11.492 7.027 6.441 1 95.69 79 LYS B C 1
ATOM 2003 O O . LYS B 1 79 ? 11.266 8.203 6.16 1 95.69 79 LYS B O 1
ATOM 2008 N N . LEU B 1 80 ? 12.562 6.379 6.102 1 92.19 80 LEU B N 1
ATOM 2009 C CA . LEU B 1 80 ? 13.539 7.027 5.227 1 92.19 80 LEU B CA 1
ATOM 2010 C C . LEU B 1 80 ? 12.906 7.387 3.885 1 92.19 80 LEU B C 1
ATOM 2012 O O . LEU B 1 80 ? 13.094 8.5 3.387 1 92.19 80 LEU B O 1
ATOM 2016 N N . ARG B 1 81 ? 12.148 6.535 3.322 1 92.19 81 ARG B N 1
ATOM 2017 C CA . ARG B 1 81 ? 11.531 6.762 2.021 1 92.19 81 ARG B CA 1
ATOM 2018 C C . ARG B 1 81 ? 10.383 7.766 2.127 1 92.19 81 ARG B C 1
ATOM 2020 O O . ARG B 1 81 ? 10.102 8.492 1.174 1 92.19 81 ARG B O 1
ATOM 2027 N N . ALA B 1 82 ? 9.773 7.82 3.291 1 93.44 82 ALA B N 1
ATOM 2028 C CA . ALA B 1 82 ? 8.625 8.695 3.51 1 93.44 82 ALA B CA 1
ATOM 2029 C C . ALA B 1 82 ? 9.047 10.164 3.51 1 93.44 82 ALA B C 1
ATOM 2031 O O . ALA B 1 82 ? 8.211 11.055 3.311 1 93.44 82 ALA B O 1
ATOM 2032 N N . VAL B 1 83 ? 10.305 10.438 3.766 1 89.38 83 VAL B N 1
ATOM 2033 C CA . VAL B 1 83 ? 10.742 11.828 3.875 1 89.38 83 VAL B CA 1
ATOM 2034 C C . VAL B 1 83 ? 11.422 12.266 2.578 1 89.38 83 VAL B C 1
ATOM 2036 O O . VAL B 1 83 ? 11.812 13.422 2.43 1 89.38 83 VAL B O 1
ATOM 2039 N N . GLN B 1 84 ? 11.453 11.336 1.707 1 86.06 84 GLN B N 1
ATOM 2040 C CA . GLN B 1 84 ? 12.078 11.633 0.421 1 86.06 84 GLN B CA 1
ATOM 2041 C C . GLN B 1 84 ? 11.039 12.125 -0.588 1 86.06 84 GLN B C 1
ATOM 2043 O O . GLN B 1 84 ? 9.852 12.234 -0.267 1 86.06 84 GLN B O 1
ATOM 2048 N N . THR B 1 85 ? 11.5 12.477 -1.801 1 85.44 85 THR B N 1
ATOM 2049 C CA . THR B 1 85 ? 10.648 13.117 -2.795 1 85.44 85 THR B CA 1
ATOM 2050 C C . THR B 1 85 ? 9.891 12.07 -3.611 1 85.44 85 THR B C 1
ATOM 2052 O O . THR B 1 85 ? 9.375 12.375 -4.691 1 85.44 85 THR B O 1
ATOM 2055 N N . PHE B 1 86 ? 9.719 10.906 -3.158 1 90.69 86 PHE B N 1
ATOM 2056 C CA . PHE B 1 86 ? 8.938 9.859 -3.811 1 90.69 86 PHE B CA 1
ATOM 2057 C C . PHE B 1 86 ? 7.457 10.023 -3.498 1 90.69 86 PHE B C 1
ATOM 2059 O O . PHE B 1 86 ? 7.09 10.383 -2.379 1 90.69 86 PHE B O 1
ATOM 2066 N N . THR B 1 87 ? 6.664 9.766 -4.57 1 95.31 87 THR B N 1
ATOM 2067 C CA . THR B 1 87 ? 5.27 9.516 -4.223 1 95.31 87 THR B CA 1
ATOM 2068 C C . THR B 1 87 ? 5.145 8.258 -3.367 1 95.31 87 THR B C 1
ATOM 2070 O O . THR B 1 87 ? 6.055 7.426 -3.332 1 95.31 87 THR B O 1
ATOM 2073 N N . PRO B 1 88 ? 4.031 8.133 -2.68 1 96.88 88 PRO B N 1
ATOM 2074 C CA . PRO B 1 88 ? 3.85 6.93 -1.861 1 96.88 88 PRO B CA 1
ATOM 2075 C C . PRO B 1 88 ? 3.998 5.641 -2.664 1 96.88 88 PRO B C 1
ATOM 2077 O O . PRO B 1 88 ? 4.684 4.715 -2.229 1 96.88 88 PRO B O 1
ATOM 2080 N N . SER B 1 89 ? 3.445 5.57 -3.889 1 97.06 89 SER B N 1
ATOM 2081 C CA . SER B 1 89 ? 3.545 4.375 -4.719 1 97.06 89 SER B CA 1
ATOM 2082 C C . SER B 1 89 ? 4.984 4.129 -5.16 1 97.06 89 SER B C 1
ATOM 2084 O O . SER B 1 89 ? 5.422 2.98 -5.25 1 97.06 89 SER B O 1
ATOM 2086 N N . GLN B 1 90 ? 5.723 5.184 -5.422 1 95.38 90 GLN B N 1
ATOM 2087 C CA . GLN B 1 90 ? 7.129 5.051 -5.777 1 95.38 90 GLN B CA 1
ATOM 2088 C C . GLN B 1 90 ? 7.957 4.582 -4.578 1 95.38 90 GLN B C 1
ATOM 2090 O O . GLN B 1 90 ? 8.836 3.727 -4.719 1 95.38 90 GLN B O 1
ATOM 2095 N N . GLY B 1 91 ? 7.656 5.188 -3.475 1 96.06 91 GLY B N 1
ATOM 2096 C CA . GLY B 1 91 ? 8.391 4.863 -2.264 1 96.06 91 GLY B CA 1
ATOM 2097 C C . GLY B 1 91 ? 8.195 3.43 -1.813 1 96.06 91 GLY B C 1
ATOM 2098 O O . GLY B 1 91 ? 9.156 2.768 -1.403 1 96.06 91 GLY B O 1
ATOM 2099 N N . LEU B 1 92 ? 6.98 2.957 -1.951 1 98.06 92 LEU B N 1
ATOM 2100 C CA . LEU B 1 92 ? 6.699 1.662 -1.343 1 98.06 92 LEU B CA 1
ATOM 2101 C C . LEU B 1 92 ? 6.488 0.595 -2.41 1 98.06 92 LEU B C 1
ATOM 2103 O O . LEU B 1 92 ? 6.496 -0.601 -2.109 1 98.06 92 LEU B O 1
ATOM 2107 N N . GLY B 1 93 ? 6.41 1.008 -3.713 1 98.12 93 GLY B N 1
ATOM 2108 C CA . GLY B 1 93 ? 6.289 0.049 -4.801 1 98.12 93 GLY B CA 1
ATOM 2109 C C . GLY B 1 93 ? 7.484 -0.877 -4.914 1 98.12 93 GLY B C 1
ATOM 2110 O O . GLY B 1 93 ? 7.402 -1.934 -5.543 1 98.12 93 GLY B O 1
ATOM 2111 N N . VAL B 1 94 ? 8.57 -0.534 -4.285 1 97.62 94 VAL B N 1
ATOM 2112 C CA . VAL B 1 94 ? 9.805 -1.306 -4.355 1 97.62 94 VAL B CA 1
ATOM 2113 C C . VAL B 1 94 ? 9.602 -2.67 -3.699 1 97.62 94 VAL B C 1
ATOM 2115 O O . VAL B 1 94 ? 10.32 -3.625 -4.004 1 97.62 94 VAL B O 1
ATOM 2118 N N . PHE B 1 95 ? 8.625 -2.83 -2.762 1 98.31 95 PHE B N 1
ATOM 2119 C CA . PHE B 1 95 ? 8.32 -4.129 -2.174 1 98.31 95 PHE B CA 1
ATOM 2120 C C . PHE B 1 95 ? 7.941 -5.137 -3.252 1 98.31 95 PHE B C 1
ATOM 2122 O O . PHE B 1 95 ? 8.414 -6.273 -3.24 1 98.31 95 PHE B O 1
ATOM 2129 N N . TYR B 1 96 ? 7.215 -4.668 -4.254 1 98.25 96 TYR B N 1
ATOM 2130 C CA . TYR B 1 96 ? 6.684 -5.551 -5.281 1 98.25 96 TYR B CA 1
ATOM 2131 C C . TYR B 1 96 ? 7.738 -5.859 -6.336 1 98.25 96 TYR B C 1
ATOM 2133 O O . TYR B 1 96 ? 7.547 -6.742 -7.176 1 98.25 96 TYR B O 1
ATOM 2141 N N . LEU B 1 97 ? 8.898 -5.207 -6.234 1 97.81 97 LEU B N 1
ATOM 2142 C CA . LEU B 1 97 ? 10.016 -5.562 -7.109 1 97.81 97 LEU B CA 1
ATOM 2143 C C . LEU B 1 97 ? 10.562 -6.938 -6.754 1 97.81 97 LEU B C 1
ATOM 2145 O O . LEU B 1 97 ? 11.312 -7.535 -7.539 1 97.81 97 LEU B O 1
ATOM 2149 N N . MET B 1 98 ? 10.148 -7.445 -5.621 1 98.19 98 MET B N 1
ATOM 2150 C CA . MET B 1 98 ? 10.594 -8.773 -5.223 1 98.19 98 MET B CA 1
ATOM 2151 C C . MET B 1 98 ? 9.844 -9.859 -5.988 1 98.19 98 MET B C 1
ATOM 2153 O O . MET B 1 98 ? 10.375 -10.945 -6.211 1 98.19 98 MET B O 1
ATOM 2157 N N . LYS B 1 99 ? 8.656 -9.531 -6.422 1 98.06 99 LYS B N 1
ATOM 2158 C CA . LYS B 1 99 ? 7.781 -10.539 -7.02 1 98.06 99 LYS B CA 1
ATOM 2159 C C . LYS B 1 99 ? 8.383 -11.094 -8.305 1 98.06 99 LYS B C 1
ATOM 2161 O O . LYS B 1 99 ? 8.484 -12.312 -8.477 1 98.06 99 LYS B O 1
ATOM 2166 N N . PRO B 1 100 ? 8.844 -10.242 -9.25 1 97.88 100 PRO B N 1
ATOM 2167 C CA . PRO B 1 100 ? 9.438 -10.812 -10.453 1 97.88 100 PRO B CA 1
ATOM 2168 C C . PRO B 1 100 ? 10.68 -11.648 -10.156 1 97.88 100 PRO B C 1
ATOM 2170 O O . PRO B 1 100 ? 10.961 -12.625 -10.867 1 97.88 100 PRO B O 1
ATOM 2173 N N . LEU B 1 101 ? 11.43 -11.328 -9.117 1 98.56 101 LEU B N 1
ATOM 2174 C CA . LEU B 1 101 ? 12.617 -12.086 -8.734 1 98.56 101 LEU B CA 1
ATOM 2175 C C . LEU B 1 101 ? 12.227 -13.469 -8.211 1 98.56 101 LEU B C 1
ATOM 2177 O O . LEU B 1 101 ? 12.844 -14.469 -8.578 1 98.56 101 LEU B O 1
ATOM 2181 N N . LEU B 1 102 ? 11.195 -13.531 -7.398 1 98.62 102 LEU B N 1
ATOM 2182 C CA . LEU B 1 102 ? 10.695 -14.805 -6.883 1 98.62 102 LEU B CA 1
ATOM 2183 C C . LEU B 1 102 ? 10.164 -15.68 -8.016 1 98.62 102 LEU B C 1
ATOM 2185 O O . LEU B 1 102 ? 10.398 -16.891 -8.031 1 98.62 102 LEU B O 1
ATOM 2189 N N . ARG B 1 103 ? 9.461 -15.047 -8.914 1 98.12 103 ARG B N 1
ATOM 2190 C CA . ARG B 1 103 ? 8.859 -15.781 -10.016 1 98.12 103 ARG B CA 1
ATOM 2191 C C . ARG B 1 103 ? 9.922 -16.359 -10.938 1 98.12 103 ARG B C 1
ATOM 2193 O O . ARG B 1 103 ? 9.742 -17.453 -11.492 1 98.12 103 ARG B O 1
ATOM 2200 N N . GLU B 1 104 ? 11.047 -15.656 -11.07 1 98.12 104 GLU B N 1
ATOM 2201 C CA . GLU B 1 104 ? 12.133 -16.125 -11.922 1 98.12 104 GLU B CA 1
ATOM 2202 C C . GLU B 1 104 ? 12.969 -17.188 -11.219 1 98.12 104 GLU B C 1
ATOM 2204 O O . GLU B 1 104 ? 13.344 -18.203 -11.82 1 98.12 104 GLU B O 1
ATOM 2209 N N . ARG B 1 105 ? 13.188 -17.031 -9.898 1 97.88 105 ARG B N 1
ATOM 2210 C CA . ARG B 1 105 ? 14.219 -17.828 -9.227 1 97.88 105 ARG B CA 1
ATOM 2211 C C . ARG B 1 105 ? 13.602 -18.953 -8.422 1 97.88 105 ARG B C 1
ATOM 2213 O O . ARG B 1 105 ? 14.281 -19.938 -8.102 1 97.88 105 ARG B O 1
ATOM 2220 N N . ILE B 1 106 ? 12.336 -18.859 -8.078 1 98.31 106 ILE B N 1
ATOM 2221 C CA . ILE B 1 106 ? 11.797 -19.766 -7.078 1 98.31 106 ILE B CA 1
ATOM 2222 C C . ILE B 1 106 ? 10.578 -20.5 -7.645 1 98.31 106 ILE B C 1
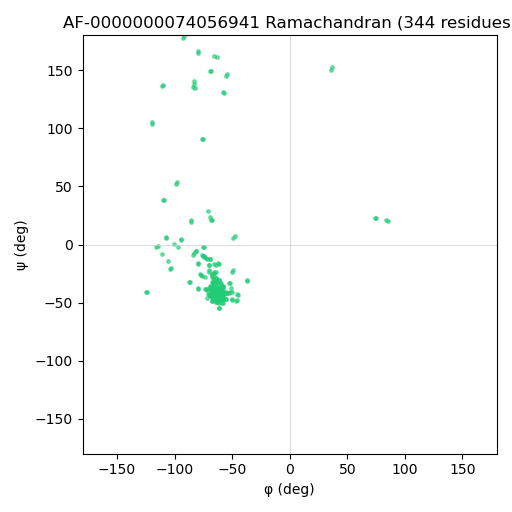ATOM 2224 O O . ILE B 1 106 ? 10.461 -21.719 -7.5 1 98.31 106 ILE B O 1
ATOM 2228 N N . LEU B 1 107 ? 9.719 -19.812 -8.383 1 97.69 107 LEU B N 1
ATOM 2229 C CA . LEU B 1 107 ? 8.43 -20.328 -8.836 1 97.69 107 LEU B CA 1
ATOM 2230 C C . LEU B 1 107 ? 8.625 -21.594 -9.672 1 97.69 107 LEU B C 1
ATOM 2232 O O . LEU B 1 107 ? 7.961 -22.609 -9.445 1 97.69 107 LEU B O 1
ATOM 2236 N N . PRO B 1 108 ? 9.609 -21.641 -10.672 1 96.56 108 PRO B N 1
ATOM 2237 C CA . PRO B 1 108 ? 9.742 -22.844 -11.5 1 96.56 108 PRO B CA 1
ATOM 2238 C C . PRO B 1 108 ? 10.055 -24.094 -10.688 1 96.56 108 PRO B C 1
ATOM 2240 O O . PRO B 1 108 ? 9.484 -25.156 -10.93 1 96.56 108 PRO B O 1
ATOM 2243 N N . GLU B 1 109 ? 10.914 -23.906 -9.695 1 96.69 109 GLU B N 1
ATOM 2244 C CA . GLU B 1 109 ? 11.305 -25.047 -8.875 1 96.69 109 GLU B CA 1
ATOM 2245 C C . GLU B 1 109 ? 10.156 -25.516 -7.992 1 96.69 109 GLU B C 1
ATOM 2247 O O . GLU B 1 109 ? 9.906 -26.719 -7.867 1 96.69 109 GLU B O 1
ATOM 2252 N N . LEU B 1 110 ? 9.438 -24.594 -7.387 1 96.88 110 LEU B N 1
ATOM 2253 C CA . LEU B 1 110 ? 8.312 -24.953 -6.531 1 96.88 110 LEU B CA 1
ATOM 2254 C C . LEU B 1 110 ? 7.176 -25.562 -7.352 1 96.88 110 LEU B C 1
ATOM 2256 O O . LEU B 1 110 ? 6.527 -26.516 -6.91 1 96.88 110 LEU B O 1
ATOM 2260 N N . ALA B 1 111 ? 6.93 -25 -8.523 1 92.88 111 ALA B N 1
ATOM 2261 C CA . ALA B 1 111 ? 5.887 -25.516 -9.398 1 92.88 111 ALA B CA 1
ATOM 2262 C C . ALA B 1 111 ? 6.195 -26.953 -9.812 1 92.88 111 ALA B C 1
ATOM 2264 O O . ALA B 1 111 ? 5.305 -27.812 -9.812 1 92.88 111 ALA B O 1
ATOM 2265 N N . GLU B 1 112 ? 7.445 -27.266 -10.102 1 93.75 112 GLU B N 1
ATOM 2266 C CA . GLU B 1 112 ? 7.871 -28.609 -10.5 1 93.75 112 GLU B CA 1
ATOM 2267 C C . GLU B 1 112 ? 7.648 -29.609 -9.367 1 93.75 112 GLU B C 1
ATOM 2269 O O . GLU B 1 112 ? 7.355 -30.781 -9.617 1 93.75 112 GLU B O 1
ATOM 2274 N N . GLN B 1 113 ? 7.699 -29.125 -8.18 1 95.31 113 GLN B N 1
ATOM 2275 C CA . GLN B 1 113 ? 7.562 -30 -7.016 1 95.31 113 GLN B CA 1
ATOM 2276 C C . GLN B 1 113 ? 6.117 -30.047 -6.527 1 95.31 113 GLN B C 1
ATOM 2278 O O . GLN B 1 113 ? 5.828 -30.625 -5.48 1 95.31 113 GLN B O 1
ATOM 2283 N N . GLY B 1 114 ? 5.258 -29.391 -7.258 1 93.12 114 GLY B N 1
ATOM 2284 C CA . GLY B 1 114 ? 3.857 -29.375 -6.859 1 93.12 114 GLY B CA 1
ATOM 2285 C C . GLY B 1 114 ? 3.586 -28.484 -5.664 1 93.12 114 GLY B C 1
ATOM 2286 O O . GLY B 1 114 ? 2.631 -28.703 -4.918 1 93.12 114 GLY B O 1
ATOM 2287 N N . GLU B 1 115 ? 4.488 -27.469 -5.414 1 95.88 115 GLU B N 1
ATOM 2288 C CA . GLU B 1 115 ? 4.383 -26.594 -4.258 1 95.88 115 GLU B CA 1
ATOM 2289 C C . GLU B 1 115 ? 3.982 -25.172 -4.672 1 95.88 115 GLU B C 1
ATOM 2291 O O . GLU B 1 115 ? 4.539 -24.203 -4.176 1 95.88 115 GLU B O 1
ATOM 2296 N N . LEU B 1 116 ? 3.076 -25.109 -5.688 1 94.69 116 LEU B N 1
ATOM 2297 C CA . LEU B 1 116 ? 2.592 -23.812 -6.145 1 94.69 116 LEU B CA 1
ATOM 2298 C C . LEU B 1 116 ? 1.923 -23.047 -5.004 1 94.69 116 LEU B C 1
ATOM 2300 O O . LEU B 1 116 ? 2.078 -21.828 -4.895 1 94.69 116 LEU B O 1
ATOM 2304 N N . ASP B 1 117 ? 1.246 -23.781 -4.148 1 95.44 117 ASP B N 1
ATOM 2305 C CA . ASP B 1 117 ? 0.554 -23.156 -3.027 1 95.44 117 ASP B CA 1
ATOM 2306 C C . ASP B 1 117 ? 1.541 -22.469 -2.09 1 95.44 117 ASP B C 1
ATOM 2308 O O . ASP B 1 117 ? 1.264 -21.375 -1.58 1 95.44 117 ASP B O 1
ATOM 2312 N N . ALA B 1 118 ? 2.654 -23.109 -1.829 1 97.12 118 ALA B N 1
ATOM 2313 C CA . ALA B 1 118 ? 3.688 -22.516 -0.992 1 97.12 118 ALA B CA 1
ATOM 2314 C C . ALA B 1 118 ? 4.199 -21.203 -1.605 1 97.12 118 ALA B C 1
ATOM 2316 O O . ALA B 1 118 ? 4.43 -20.234 -0.895 1 97.12 118 ALA B O 1
ATOM 2317 N N . TYR B 1 119 ? 4.328 -21.203 -2.902 1 97.75 119 TYR B N 1
ATOM 2318 C CA . TYR B 1 119 ? 4.785 -20 -3.598 1 97.75 119 TYR B CA 1
ATOM 2319 C C . TYR B 1 119 ? 3.762 -18.875 -3.475 1 97.75 119 TYR B C 1
ATOM 2321 O O . TYR B 1 119 ? 4.113 -17.75 -3.146 1 97.75 119 TYR B O 1
ATOM 2329 N N . LEU B 1 120 ? 2.525 -19.25 -3.75 1 97.5 120 LEU B N 1
ATOM 2330 C CA . LEU B 1 120 ? 1.47 -18.234 -3.719 1 97.5 120 LEU B CA 1
ATOM 2331 C C . LEU B 1 120 ? 1.288 -17.688 -2.309 1 97.5 120 LEU B C 1
ATOM 2333 O O . LEU B 1 120 ? 0.962 -16.5 -2.137 1 97.5 120 LEU B O 1
ATOM 2337 N N . THR B 1 121 ? 1.544 -18.484 -1.308 1 97.62 121 THR B N 1
ATOM 2338 C CA . THR B 1 121 ? 1.509 -18.031 0.077 1 97.62 121 THR B CA 1
ATOM 2339 C C . THR B 1 121 ? 2.609 -17 0.336 1 97.62 121 THR B C 1
ATOM 2341 O O . THR B 1 121 ? 2.398 -16.031 1.056 1 97.62 121 THR B O 1
ATOM 2344 N N . ALA B 1 122 ? 3.754 -17.219 -0.247 1 98.12 122 ALA B N 1
ATOM 2345 C CA . ALA B 1 122 ? 4.852 -16.25 -0.127 1 98.12 122 ALA B CA 1
ATOM 2346 C C . ALA B 1 122 ? 4.469 -14.898 -0.715 1 98.12 122 ALA B C 1
ATOM 2348 O O . ALA B 1 122 ? 4.746 -13.859 -0.119 1 98.12 122 ALA B O 1
ATOM 2349 N N . GLU B 1 123 ? 3.811 -14.898 -1.879 1 98 123 GLU B N 1
ATOM 2350 C CA . GLU B 1 123 ? 3.383 -13.633 -2.469 1 98 123 GLU B CA 1
ATOM 2351 C C . GLU B 1 123 ? 2.346 -12.938 -1.593 1 98 123 GLU B C 1
ATOM 2353 O O . GLU B 1 123 ? 2.32 -11.711 -1.506 1 98 123 GLU B O 1
ATOM 2358 N N . SER B 1 124 ? 1.511 -13.727 -0.921 1 97.81 124 SER B N 1
ATOM 2359 C CA . SER B 1 124 ? 0.529 -13.148 -0.01 1 97.81 124 SER B CA 1
ATOM 2360 C C . SER B 1 124 ? 1.205 -12.516 1.202 1 97.81 124 SER B C 1
ATOM 2362 O O . SER B 1 124 ? 0.741 -11.5 1.718 1 97.81 124 SER B O 1
ATOM 2364 N N . ARG B 1 125 ? 2.27 -13.141 1.655 1 97.31 125 ARG B N 1
ATOM 2365 C CA . ARG B 1 125 ? 3.023 -12.547 2.752 1 97.31 125 ARG B CA 1
ATOM 2366 C C . ARG B 1 125 ? 3.625 -11.203 2.338 1 97.31 125 ARG B C 1
ATOM 2368 O O . ARG B 1 125 ? 3.68 -10.266 3.141 1 97.31 125 ARG B O 1
ATOM 2375 N N . LEU B 1 126 ? 4.047 -11.125 1.121 1 98.12 126 LEU B N 1
ATOM 2376 C CA . LEU B 1 126 ? 4.574 -9.867 0.599 1 98.12 126 LEU B CA 1
ATOM 2377 C C . LEU B 1 126 ? 3.498 -8.781 0.605 1 98.12 126 LEU B C 1
ATOM 2379 O O . LEU B 1 126 ? 3.773 -7.633 0.948 1 98.12 126 LEU B O 1
ATOM 2383 N N . ASP B 1 127 ? 2.242 -9.164 0.233 1 97.88 127 ASP B N 1
ATOM 2384 C CA . ASP B 1 127 ? 1.123 -8.234 0.292 1 97.88 127 ASP B CA 1
ATOM 2385 C C . ASP B 1 127 ? 0.939 -7.684 1.706 1 97.88 127 ASP B C 1
ATOM 2387 O O . ASP B 1 127 ? 0.753 -6.48 1.892 1 97.88 127 ASP B O 1
ATOM 2391 N N . SER B 1 128 ? 1.023 -8.555 2.689 1 96.88 128 SER B N 1
ATOM 2392 C CA . SER B 1 128 ? 0.841 -8.172 4.086 1 96.88 128 SER B CA 1
ATOM 2393 C C . SER B 1 128 ? 1.945 -7.23 4.551 1 96.88 128 SER B C 1
ATOM 2395 O O . SER B 1 128 ? 1.686 -6.281 5.293 1 96.88 128 SER B O 1
ATOM 2397 N N . LEU B 1 129 ? 3.104 -7.508 4.129 1 97.38 129 LEU B N 1
ATOM 2398 C CA . LEU B 1 129 ? 4.234 -6.668 4.5 1 97.38 129 LEU B CA 1
ATOM 2399 C C . LEU B 1 129 ? 4.121 -5.289 3.855 1 97.38 129 LEU B C 1
ATOM 2401 O O . LEU B 1 129 ? 4.48 -4.281 4.469 1 97.38 129 LEU B O 1
ATOM 2405 N N . ALA B 1 130 ? 3.633 -5.227 2.623 1 97.94 130 ALA B N 1
ATOM 2406 C CA . ALA B 1 130 ? 3.381 -3.943 1.969 1 97.94 130 ALA B CA 1
ATOM 2407 C C . ALA B 1 130 ? 2.332 -3.137 2.729 1 97.94 130 ALA B C 1
ATOM 2409 O O . ALA B 1 130 ? 2.482 -1.927 2.912 1 97.94 130 ALA B O 1
ATOM 2410 N N . LEU B 1 131 ? 1.327 -3.85 3.184 1 97.62 131 LEU B N 1
ATOM 2411 C CA . LEU B 1 131 ? 0.286 -3.186 3.957 1 97.62 131 LEU B CA 1
ATOM 2412 C C . LEU B 1 131 ? 0.846 -2.641 5.266 1 97.62 131 LEU B C 1
ATOM 2414 O O . LEU B 1 131 ? 0.5 -1.533 5.684 1 97.62 131 LEU B O 1
ATOM 2418 N N . LEU B 1 132 ? 1.696 -3.398 5.926 1 97.25 132 LEU B N 1
ATOM 2419 C CA . LEU B 1 132 ? 2.381 -2.91 7.117 1 97.25 132 LEU B CA 1
ATOM 2420 C C . LEU B 1 132 ? 3.193 -1.658 6.805 1 97.25 132 LEU B C 1
ATOM 2422 O O . LEU B 1 132 ? 3.197 -0.704 7.586 1 97.25 132 LEU B O 1
ATOM 2426 N N . ALA B 1 133 ? 3.832 -1.672 5.68 1 98.06 133 ALA B N 1
ATOM 2427 C CA . ALA B 1 133 ? 4.617 -0.521 5.242 1 98.06 133 ALA B CA 1
ATOM 2428 C C . ALA B 1 133 ? 3.723 0.694 5.008 1 98.06 133 ALA B C 1
ATOM 2430 O O . ALA B 1 133 ? 4.117 1.827 5.293 1 98.06 133 ALA B O 1
ATOM 2431 N N . PHE B 1 134 ? 2.498 0.489 4.48 1 98.19 134 PHE B N 1
ATOM 2432 C CA . PHE B 1 134 ? 1.55 1.584 4.316 1 98.19 134 PHE B CA 1
ATOM 2433 C C . PHE B 1 134 ? 1.257 2.252 5.656 1 98.19 134 PHE B C 1
ATOM 2435 O O . PHE B 1 134 ? 1.229 3.48 5.75 1 98.19 134 PHE B O 1
ATOM 2442 N N . ASP B 1 135 ? 1.085 1.408 6.656 1 97.38 135 ASP B N 1
ATOM 2443 C CA . ASP B 1 135 ? 0.825 1.939 7.992 1 97.38 135 ASP B CA 1
ATOM 2444 C C . ASP B 1 135 ? 2.004 2.773 8.492 1 97.38 135 ASP B C 1
ATOM 2446 O O . ASP B 1 135 ? 1.816 3.881 8.992 1 97.38 135 ASP B O 1
ATOM 2450 N N . ILE B 1 136 ? 3.158 2.264 8.367 1 97.38 136 ILE B N 1
ATOM 2451 C CA . ILE B 1 136 ? 4.363 2.93 8.844 1 97.38 136 ILE B CA 1
ATOM 2452 C C . ILE B 1 136 ? 4.559 4.246 8.102 1 97.38 136 ILE B C 1
ATOM 2454 O O . ILE B 1 136 ? 4.848 5.277 8.711 1 97.38 136 ILE B O 1
ATOM 2458 N N . TYR B 1 137 ? 4.402 4.199 6.777 1 97.62 137 TYR B N 1
ATOM 2459 C CA . TYR B 1 137 ? 4.57 5.371 5.926 1 97.62 137 TYR B CA 1
ATOM 2460 C C . TYR B 1 137 ? 3.613 6.484 6.336 1 97.62 137 TYR B C 1
ATOM 2462 O O . TYR B 1 137 ? 4.031 7.629 6.539 1 97.62 137 TYR B O 1
ATOM 2470 N N . THR B 1 138 ? 2.354 6.141 6.473 1 96.62 138 THR B N 1
ATOM 2471 C CA . THR B 1 138 ? 1.327 7.125 6.793 1 96.62 138 THR B CA 1
ATOM 2472 C C . THR B 1 138 ? 1.543 7.695 8.195 1 96.62 138 THR B C 1
ATOM 2474 O O . THR B 1 138 ? 1.382 8.898 8.414 1 96.62 138 THR B O 1
ATOM 2477 N N . ALA B 1 139 ? 1.938 6.832 9.133 1 95.12 139 ALA B N 1
ATOM 2478 C CA . ALA B 1 139 ? 2.234 7.301 10.484 1 95.12 139 ALA B CA 1
ATOM 2479 C C . ALA B 1 139 ? 3.391 8.297 10.477 1 95.12 139 ALA B C 1
ATOM 2481 O O . ALA B 1 139 ? 3.361 9.297 11.195 1 95.12 139 ALA B O 1
ATOM 2482 N N . ALA B 1 140 ? 4.348 8.023 9.695 1 95 140 ALA B N 1
ATOM 2483 C CA . ALA B 1 140 ? 5.492 8.922 9.57 1 95 140 ALA B CA 1
ATOM 2484 C C . ALA B 1 140 ? 5.07 10.273 9 1 95 140 ALA B C 1
ATOM 2486 O O . ALA B 1 140 ? 5.465 11.32 9.508 1 95 140 ALA B O 1
ATOM 2487 N N . ARG B 1 141 ? 4.258 10.234 7.961 1 93.62 141 ARG B N 1
ATOM 2488 C CA . ARG B 1 141 ? 3.791 11.453 7.316 1 93.62 141 ARG B CA 1
ATOM 2489 C C . ARG B 1 141 ? 2.891 12.258 8.25 1 93.62 141 ARG B C 1
ATOM 2491 O O . ARG B 1 141 ? 2.947 13.484 8.273 1 93.62 141 ARG B O 1
ATOM 2498 N N . GLU B 1 142 ? 2.1 11.57 8.977 1 92.38 142 GLU B N 1
ATOM 2499 C CA . GLU B 1 142 ? 1.21 12.227 9.93 1 92.38 142 GLU B CA 1
ATOM 2500 C C . GLU B 1 142 ? 1.996 12.867 11.07 1 92.38 142 GLU B C 1
ATOM 2502 O O . GLU B 1 142 ? 1.654 13.953 11.531 1 92.38 142 GLU B O 1
ATOM 2507 N N . THR B 1 143 ? 2.992 12.188 11.484 1 92.38 143 THR B N 1
ATOM 2508 C CA . THR B 1 143 ? 3.85 12.734 12.531 1 92.38 143 THR B CA 1
ATOM 2509 C C . THR B 1 143 ? 4.52 14.023 12.055 1 92.38 143 THR B C 1
ATOM 2511 O O . THR B 1 143 ? 4.633 14.984 12.82 1 92.38 143 THR B O 1
ATOM 2514 N N . LEU B 1 144 ? 4.934 14.094 10.836 1 90.44 144 LEU B N 1
ATOM 2515 C CA . LEU B 1 144 ? 5.527 15.289 10.25 1 90.44 144 LEU B CA 1
ATOM 2516 C C . LEU B 1 144 ? 4.516 16.422 10.188 1 90.44 144 LEU B C 1
ATOM 2518 O O . LEU B 1 144 ? 4.84 17.578 10.516 1 90.44 144 LEU B O 1
ATOM 2522 N N . ALA B 1 145 ? 3.301 16.109 9.844 1 89.69 145 ALA B N 1
ATOM 2523 C CA . ALA B 1 145 ? 2.242 17.109 9.773 1 89.69 145 ALA B CA 1
ATOM 2524 C C . ALA B 1 145 ? 1.905 17.656 11.164 1 89.69 145 ALA B C 1
ATOM 2526 O O . ALA B 1 145 ? 1.715 18.859 11.336 1 89.69 145 ALA B O 1
ATOM 2527 N N . GLU B 1 146 ? 1.899 16.766 12.117 1 92.75 146 GLU B N 1
ATOM 2528 C CA . GLU B 1 146 ? 1.617 17.172 13.492 1 92.75 146 GLU B CA 1
ATOM 2529 C C . GLU B 1 146 ? 2.717 18.062 14.039 1 92.75 146 GLU B C 1
ATOM 2531 O O . GLU B 1 146 ? 2.441 19.016 14.789 1 92.75 146 GLU B O 1
ATOM 2536 N N . SER B 1 147 ? 3.873 17.734 13.711 1 92.88 147 SER B N 1
ATOM 2537 C CA . SER B 1 147 ? 4.996 18.562 14.125 1 92.88 147 SER B CA 1
ATOM 2538 C C . SER B 1 147 ? 4.887 19.969 13.531 1 92.88 147 SER B C 1
ATOM 2540 O O . SER B 1 147 ? 5.16 20.953 14.211 1 92.88 147 SER B O 1
ATOM 2542 N N . ARG B 1 148 ? 4.457 20.062 12.328 1 91.5 148 ARG B N 1
ATOM 2543 C CA . ARG B 1 148 ? 4.258 21.344 11.672 1 91.5 148 ARG B CA 1
ATOM 2544 C C . ARG B 1 148 ? 3.141 22.141 12.344 1 91.5 148 ARG B C 1
ATOM 2546 O O . ARG B 1 148 ? 3.268 23.344 12.555 1 91.5 148 ARG B O 1
ATOM 2553 N N . ILE B 1 149 ? 2.137 21.484 12.758 1 91.88 149 ILE B N 1
ATOM 2554 C CA . ILE B 1 149 ? 1.018 22.125 13.445 1 91.88 149 ILE B CA 1
ATOM 2555 C C . ILE B 1 149 ? 1.481 22.656 14.805 1 91.88 149 ILE B C 1
ATOM 2557 O O . ILE B 1 149 ? 1.16 23.781 15.18 1 91.88 149 ILE B O 1
ATOM 2561 N N . LYS B 1 150 ? 2.236 21.844 15.43 1 92.75 150 LYS B N 1
ATOM 2562 C CA . LYS B 1 150 ? 2.77 22.25 16.719 1 92.75 150 LYS B CA 1
ATOM 2563 C C . LYS B 1 150 ? 3.668 23.484 16.594 1 92.75 150 LYS B C 1
ATOM 2565 O O . LYS B 1 150 ? 3.611 24.391 17.422 1 92.75 150 LYS B O 1
ATOM 2570 N N . GLU B 1 151 ? 4.418 23.484 15.586 1 92.12 151 GLU B N 1
ATOM 2571 C CA . GLU B 1 151 ? 5.297 24.609 15.32 1 92.12 151 GLU B CA 1
ATOM 2572 C C . GLU B 1 151 ? 4.492 25.891 15.078 1 92.12 151 GLU B C 1
ATOM 2574 O O . GLU B 1 151 ? 4.828 26.953 15.602 1 92.12 151 GLU B O 1
ATOM 2579 N N . ILE B 1 152 ? 3.471 25.812 14.375 1 90.62 152 ILE B N 1
ATOM 2580 C CA . ILE B 1 152 ? 2.607 26.953 14.062 1 90.62 152 ILE B CA 1
ATOM 2581 C C . ILE B 1 152 ? 1.932 27.453 15.336 1 90.62 152 ILE B C 1
ATOM 2583 O O . ILE B 1 152 ? 1.911 28.656 15.609 1 90.62 152 ILE B O 1
ATOM 2587 N N . ARG B 1 153 ? 1.517 26.516 16.156 1 90.25 153 ARG B N 1
ATOM 2588 C CA . ARG B 1 153 ? 0.856 26.875 17.406 1 90.25 153 ARG B CA 1
ATOM 2589 C C . ARG B 1 153 ? 1.826 27.562 18.359 1 90.25 153 ARG B C 1
ATOM 2591 O O . ARG B 1 153 ? 1.468 28.531 19.016 1 90.25 153 ARG B O 1
ATOM 2598 N N . ASN B 1 154 ? 3.006 27.047 18.391 1 90.81 154 ASN B N 1
ATOM 2599 C CA . ASN B 1 154 ? 4.027 27.625 19.25 1 90.81 154 ASN B CA 1
ATOM 2600 C C . ASN B 1 154 ? 4.375 29.047 18.812 1 90.81 154 ASN B C 1
ATOM 2602 O O . ASN B 1 154 ? 4.559 29.938 19.656 1 90.81 154 ASN B O 1
ATOM 2606 N N . GLN B 1 155 ? 4.445 29.219 17.5 1 86.5 155 GLN B N 1
ATOM 2607 C CA . GLN B 1 155 ? 4.719 30.531 16.953 1 86.5 155 GLN B CA 1
ATOM 2608 C C . GLN B 1 155 ? 3.605 31.516 17.297 1 86.5 155 GLN B C 1
ATOM 2610 O O . GLN B 1 155 ? 3.877 32.656 17.672 1 86.5 155 GLN B O 1
ATOM 2615 N N . TYR B 1 156 ? 2.42 31.078 17.406 1 85.44 156 TYR B N 1
ATOM 2616 C CA . TYR B 1 156 ? 1.283 31.953 17.672 1 85.44 156 TYR B CA 1
ATOM 2617 C C . TYR B 1 156 ? 1.103 32.156 19.172 1 85.44 156 TYR B C 1
ATOM 2619 O O . TYR B 1 156 ? 0.635 33.219 19.594 1 85.44 156 TYR B O 1
ATOM 2627 N N . ALA B 1 157 ? 1.423 31.172 19.938 1 85.56 157 ALA B N 1
ATOM 2628 C CA . ALA B 1 157 ? 1.408 31.359 21.391 1 85.56 157 ALA B CA 1
ATOM 2629 C C . ALA B 1 157 ? 2.338 32.5 21.812 1 85.56 157 ALA B C 1
ATOM 2631 O O . ALA B 1 157 ? 2.012 33.281 22.703 1 85.56 157 ALA B O 1
ATOM 2632 N N . GLN B 1 158 ? 3.389 32.625 21.172 1 83.69 158 GLN B N 1
ATOM 2633 C CA . GLN B 1 158 ? 4.324 33.719 21.422 1 83.69 158 GLN B CA 1
ATOM 2634 C C . GLN B 1 158 ? 3.715 35.062 21.047 1 83.69 158 GLN B C 1
ATOM 2636 O O . GLN B 1 158 ? 3.887 36.031 21.766 1 83.69 158 GLN B O 1
ATOM 2641 N N . LEU B 1 159 ? 2.971 35.031 19.953 1 79.19 159 LEU B N 1
ATOM 2642 C CA . LEU B 1 159 ? 2.297 36.25 19.516 1 79.19 159 LEU B CA 1
ATOM 2643 C C . LEU B 1 159 ? 1.2 36.656 20.5 1 79.19 159 LEU B C 1
ATOM 2645 O O . LEU B 1 159 ? 1.035 37.844 20.812 1 79.19 159 LEU B O 1
ATOM 2649 N N . ALA B 1 160 ? 0.5 35.688 20.953 1 81.44 160 ALA B N 1
ATOM 2650 C CA . ALA B 1 160 ? -0.578 35.938 21.906 1 81.44 160 ALA B CA 1
ATOM 2651 C C . ALA B 1 160 ? -0.029 36.469 23.234 1 81.44 160 ALA B C 1
ATOM 2653 O O . ALA B 1 160 ? -0.596 37.375 23.812 1 81.44 160 ALA B O 1
ATOM 2654 N N . ARG B 1 161 ? 1.073 35.938 23.672 1 84.25 161 ARG B N 1
ATOM 2655 C CA . ARG B 1 161 ? 1.709 36.438 24.891 1 84.25 161 ARG B CA 1
ATOM 2656 C C . ARG B 1 161 ? 2.186 37.875 24.734 1 84.25 161 ARG B C 1
ATOM 2658 O O . ARG B 1 161 ? 2.018 38.688 25.656 1 84.25 161 ARG B O 1
ATOM 2665 N N . TRP B 1 162 ? 2.682 38.094 23.625 1 78.62 162 TRP B N 1
ATOM 2666 C CA . TRP B 1 162 ? 3.129 39.469 23.312 1 78.62 162 TRP B CA 1
ATOM 2667 C C . TRP B 1 162 ? 1.956 40.438 23.312 1 78.62 162 TRP B C 1
ATOM 2669 O O . TRP B 1 162 ? 2.043 41.531 23.891 1 78.62 162 TRP B O 1
ATOM 2679 N N . ALA B 1 163 ? 0.81 40.031 22.734 1 79.56 163 ALA B N 1
ATOM 2680 C CA . ALA B 1 163 ? -0.388 40.844 22.672 1 79.56 163 ALA B CA 1
ATOM 2681 C C . ALA B 1 163 ? -0.96 41.094 24.062 1 79.56 163 ALA B C 1
ATOM 2683 O O . ALA B 1 163 ? -1.417 42.219 24.375 1 79.56 163 ALA B O 1
ATOM 2684 N N . GLN B 1 164 ? -0.956 40.156 24.906 1 81.31 164 GLN B N 1
ATOM 2685 C CA . GLN B 1 164 ? -1.442 40.281 26.281 1 81.31 164 GLN B CA 1
ATOM 2686 C C . GLN B 1 164 ? -0.599 41.281 27.078 1 81.31 164 GLN B C 1
ATOM 2688 O O . GLN B 1 164 ? -1.129 42.031 27.875 1 81.31 164 GLN B O 1
ATOM 2693 N N . THR B 1 165 ? 0.707 41.344 26.875 1 82.5 165 THR B N 1
ATOM 2694 C CA . THR B 1 165 ? 1.598 42.281 27.547 1 82.5 165 THR B CA 1
ATOM 2695 C C . THR B 1 165 ? 1.305 43.719 27.109 1 82.5 165 THR B C 1
ATOM 2697 O O . THR B 1 165 ? 1.402 44.656 27.906 1 82.5 165 THR B O 1
ATOM 2700 N N . LEU B 1 166 ? 0.798 43.875 25.891 1 77.31 166 LEU B N 1
ATOM 2701 C CA . LEU B 1 166 ? 0.446 45.188 25.359 1 77.31 166 LEU B CA 1
ATOM 2702 C C . LEU B 1 166 ? -0.834 45.719 26.016 1 77.31 166 LEU B C 1
ATOM 2704 O O . LEU B 1 166 ? -0.979 46.906 26.234 1 77.31 166 LEU B O 1
ATOM 2708 N N . GLU B 1 167 ? -1.751 44.844 26.25 1 76.12 167 GLU B N 1
ATOM 2709 C CA . GLU B 1 167 ? -3.02 45.219 26.859 1 76.12 167 GLU B CA 1
ATOM 2710 C C . GLU B 1 167 ? -2.828 45.625 28.328 1 76.12 167 GLU B C 1
ATOM 2712 O O . GLU B 1 167 ? -3.506 46.531 28.828 1 76.12 167 GLU B O 1
ATOM 2717 N N . GLU B 1 168 ? -2.035 44.906 29.188 1 76 168 GLU B N 1
ATOM 2718 C CA . GLU B 1 168 ? -1.836 45.219 30.609 1 76 168 GLU B CA 1
ATOM 2719 C C . GLU B 1 168 ? -1.069 46.5 30.812 1 76 168 GLU B C 1
ATOM 2721 O O . GLU B 1 168 ? -1.177 47.156 31.859 1 76 168 GLU B O 1
ATOM 2726 N N . GLY B 1 169 ? -0.873 47.531 30.016 1 61.88 169 GLY B N 1
ATOM 2727 C CA . GLY B 1 169 ? -0.198 48.812 30.172 1 61.88 169 GLY B CA 1
ATOM 2728 C C . GLY B 1 169 ? 1.065 48.719 31.016 1 61.88 169 GLY B C 1
ATOM 2729 O O . GLY B 1 169 ? 1.32 47.688 31.641 1 61.88 169 GLY B O 1
ATOM 2730 N N . PRO B 1 170 ? 2.217 49.656 30.859 1 55.44 170 PRO B N 1
ATOM 2731 C CA . PRO B 1 170 ? 3.371 49.781 31.75 1 55.44 170 PRO B CA 1
ATOM 2732 C C . PRO B 1 170 ? 2.971 49.906 33.219 1 55.44 170 PRO B C 1
ATOM 2734 O O . PRO B 1 170 ? 3.812 50.188 34.062 1 55.44 170 PRO B O 1
ATOM 2737 N N . SER B 1 171 ? 1.827 49.812 33.688 1 50.59 171 SER B N 1
ATOM 2738 C CA . SER B 1 171 ? 1.527 50.281 35.031 1 50.59 171 SER B CA 1
ATOM 2739 C C . SER B 1 171 ? 2.254 49.469 36.094 1 50.59 171 SER B C 1
ATOM 2741 O O . SER B 1 171 ? 2.115 49.719 37.281 1 50.59 171 SER B O 1
ATOM 2743 N N . GLY B 1 172 ? 2.639 48.281 35.875 1 46.59 172 GLY B N 1
ATOM 2744 C CA . GLY B 1 172 ? 3.197 47.688 37.062 1 46.59 172 GLY B CA 1
ATOM 2745 C C . GLY B 1 172 ? 4.504 48.312 37.5 1 46.59 172 GLY B C 1
ATOM 2746 O O . GLY B 1 172 ? 5.16 47.812 38.438 1 46.59 172 GLY B O 1
ATOM 2747 N N . ALA B 1 173 ? 5.316 48.938 36.656 1 45.94 173 ALA B N 1
ATOM 2748 C CA . ALA B 1 173 ? 6.484 49.531 37.312 1 45.94 173 ALA B CA 1
ATOM 2749 C C . ALA B 1 173 ? 6.09 50.719 38.188 1 45.94 173 ALA B C 1
ATOM 2751 O O . ALA B 1 173 ? 6.895 51.625 38.406 1 45.94 173 ALA B O 1
ATOM 2752 N N . ARG B 1 174 ? 4.785 50.875 38.719 1 34.69 174 ARG B N 1
ATOM 2753 C CA . ARG B 1 174 ? 4.863 51.625 39.969 1 34.69 174 ARG B CA 1
ATOM 2754 C C . ARG B 1 174 ? 5.137 50.719 41.156 1 34.69 174 ARG B C 1
ATOM 2756 O O . ARG B 1 174 ? 4.703 49.562 41.156 1 34.69 174 ARG B O 1
#

pLDDT: mean 88.24, std 14.36, range [33.84, 98.62]

Sequence (348 aa):
MNAQEIFRSRKNDVVRLWTEAVYSTYPFETTGFLRTKQDAFGNPVANMTKEAAGTLYDAVAGEEVEVATVKNALERFVKLRAVQTFTPSQGLGVFYLMKPLLRERILPELAEQGELDAYLTAESRLDSLALLAFDIYTAARETLAESRIKEIRNQYAQLARWAQTLEEGPSGARMNAQEIFRSRKNDVVRLWTEAVYSTYPFETTGFLRTKQDAFGNPVANMTKEAAGTLYDAVAGEEVEVATVKNALERFVKLRAVQTFTPSQGLGVFYLMKPLLRERILPELAEQGELDAYLTAESRLDSLALLAFDIYTAARETLAESRIKEIRNQYAQLARWAQTLEEGPSGAR